Protein 5LW6 (pdb70)

Radius of gyration: 16.4 Å; Cα contacts (8 Å, |Δi|>4): 372; chains: 1; bounding box: 41×35×42 Å

Foldseek 3Di:
DDFDFAPFDEDQDDDLLLQLAEEEELPCPDQFPDDLVLSLLLVLLLVLVRCVVHPNRPSAAYEYAPVSDDPVSVVSSCVSNVVPDDPRYYYDYANALQGPVRQQPQGQEYEDEDAQLQADDPSCVNVCVLPRVLVSVQQCVVCVVGDDQLAKGKDFLPVRVSSCPPCSCPPRPYGIYMHQHAAGDPVDPPHDDDVPPCRSVSNSSSSSNVNNDSNDD

Secondary structure (P-SEA, 3-state):
ccccccbbbbbccccccccbbbbbcccccccccccaaaaaaaaaaaaaaaaaaaccccccccccccccccaaaaaaaaaaacccccccbbbbbbccccccccccccccbbbbbbcccccccccccccccccaaaaaaaaaaaccccccccbbbbbbcccccccccccccccccccbbbbbbccccccccccccccccaaaaaaaaaaaaaaaaaaac

Nearest PDB structures (foldseek):
  5lw6-assembly1_A  TM=1.005E+00  e=1.731E-43  Dictyostelium discoideum
  5lw0-assembly1_A  TM=8.003E-01  e=1.347E-11  Oryza sativa Japonica Group
  8iyi-assembly1_B  TM=4.447E-01  e=4.605E-01  Kluyveromyces lactis NRRL Y-1140
  3rw9-assembly1_A  TM=4.346E-01  e=7.479E-01  Homo sapiens
  3rw9-assembly1_B  TM=4.317E-01  e=7.479E-01  Homo sapiens

Organism: Dictyostelium discoideum (NCBI:txid44689)

B-factor: mean 19.79, std 9.67, range [8.16, 88.01]

Sequence (217 aa):
SKIIGPKYRKKRLTDALKERSLAFPFISTSTFGFNIDDATEISANAISSEYLHFHEKEDDIKLKVEKSIYSDNLIQSSFKKHFNDKWDKRFEIIKIENSNSLEQFNLGCKLFATESTWRLKKTPQNKQLYELDTGTFEKVTKNLYPNCGKIGKVYPISLQNNKQLVNSILHKEYGIDIVILVLGVNNPNKPDAFKENSELAKPLLLETYHSSLFNALDNF

Structure (mmCIF, N/CA/C/O backbone):
data_5LW6
#
_entry.id   5LW6
#
_cell.length_a   39.590
_cell.length_b   71.220
_cell.length_c   81.890
_cell.angle_alpha   90.00
_cell.angle_beta   90.00
_cell.angle_gamma   90.00
#
_symmetry.space_group_name_H-M   'P 21 21 21'
#
loop_
_entity.id
_entity.type
_entity.pdbx_description
1 polymer DDB_G0293866
2 water water
#
loop_
_atom_site.group_PDB
_atom_site.id
_atom_site.type_symbol
_atom_site.label_atom_id
_atom_site.label_alt_id
_atom_site.label_comp_id
_atom_site.label_asym_id
_atom_site.label_entity_id
_atom_site.label_seq_id
_atom_site.pdbx_PDB_ins_code
_atom_site.Cartn_x
_atom_site.Cartn_y
_atom_site.Cartn_z
_atom_site.occupancy
_atom_site.B_iso_or_equiv
_atom_site.auth_seq_id
_atom_site.auth_comp_id
_atom_site.auth_asym_id
_atom_site.auth_atom_id
_atom_site.pdbx_PDB_model_num
ATOM 1 N N . SER A 1 35 ? 37.565 -7.043 3.328 1.00 38.14 1 SER A N 1
ATOM 2 C CA . SER A 1 35 ? 36.492 -7.182 4.357 1.00 41.46 1 SER A CA 1
ATOM 3 C C . SER A 1 35 ? 36.613 -8.498 5.168 1.00 40.04 1 SER A C 1
ATOM 4 O O . SER A 1 35 ? 35.937 -8.665 6.193 1.00 37.93 1 SER A O 1
ATOM 7 N N . LYS A 1 36 ? 37.442 -9.417 4.667 1.00 39.18 2 LYS A N 1
ATOM 8 C CA . LYS A 1 36 ? 37.870 -10.634 5.358 1.00 38.63 2 LYS A CA 1
ATOM 9 C C . LYS A 1 36 ? 38.298 -10.395 6.794 1.00 34.40 2 LYS A C 1
ATOM 10 O O . LYS A 1 36 ? 39.175 -9.574 7.034 1.00 31.86 2 LYS A O 1
ATOM 16 N N . ILE A 1 37 ? 37.728 -11.178 7.721 1.00 28.27 3 ILE A N 1
ATOM 17 C CA . ILE A 1 37 ? 38.031 -11.073 9.192 1.00 25.82 3 ILE A CA 1
ATOM 18 C C . ILE A 1 37 ? 39.409 -11.587 9.541 1.00 26.32 3 ILE A C 1
ATOM 19 O O . ILE A 1 37 ? 39.737 -12.715 9.236 1.00 28.04 3 ILE A O 1
ATOM 24 N N . ILE A 1 38 ? 40.220 -10.755 10.206 1.00 21.85 4 ILE A N 1
ATOM 25 C CA . ILE A 1 38 ? 41.600 -11.058 10.480 1.00 22.87 4 ILE A CA 1
ATOM 26 C C . ILE A 1 38 ? 41.885 -11.210 11.977 1.00 20.87 4 ILE A C 1
ATOM 27 O O . ILE A 1 38 ? 42.805 -11.910 12.349 1.00 18.87 4 ILE A O 1
ATOM 32 N N . GLY A 1 39 ? 41.065 -10.571 12.811 1.00 18.81 5 GLY A N 1
ATOM 33 C CA . GLY A 1 39 ? 41.149 -10.722 14.269 1.00 18.09 5 GLY A CA 1
ATOM 34 C C . GLY A 1 39 ? 42.296 -9.919 14.822 1.00 15.82 5 GLY A C 1
ATOM 35 O O . GLY A 1 39 ? 42.898 -9.121 14.097 1.00 15.03 5 GLY A O 1
ATOM 36 N N . PRO A 1 40 ? 42.609 -10.137 16.106 1.00 14.82 6 PRO A N 1
ATOM 37 C CA . PRO A 1 40 ? 43.636 -9.355 16.818 1.00 14.89 6 PRO A CA 1
ATOM 38 C C . PRO A 1 40 ? 45.027 -9.766 16.467 1.00 15.33 6 PRO A C 1
ATOM 39 O O . PRO A 1 40 ? 45.301 -10.968 16.327 1.00 15.07 6 PRO A O 1
ATOM 43 N N . LYS A 1 41 ? 45.874 -8.772 16.288 1.00 14.67 7 LYS A N 1
ATOM 44 C CA . LYS A 1 41 ? 47.317 -8.942 15.997 1.00 17.60 7 LYS A CA 1
ATOM 45 C C . LYS A 1 41 ? 48.102 -8.057 16.978 1.00 16.40 7 LYS A C 1
ATOM 46 O O . LYS A 1 41 ? 48.832 -7.151 16.595 1.00 18.08 7 LYS A O 1
ATOM 52 N N . TYR A 1 42 ? 47.902 -8.339 18.227 1.00 14.38 8 TYR A N 1
ATOM 53 C CA . TYR A 1 42 ? 48.356 -7.472 19.266 1.00 12.93 8 TYR A CA 1
ATOM 54 C C . TYR A 1 42 ? 49.814 -7.724 19.570 1.00 15.19 8 TYR A C 1
ATOM 55 O O . TYR A 1 42 ? 50.306 -8.828 19.418 1.00 13.69 8 TYR A O 1
ATOM 64 N N . ARG A 1 43 ? 50.531 -6.708 20.039 1.00 16.00 9 ARG A N 1
ATOM 65 C CA . ARG A 1 43 ? 52.002 -6.789 20.276 1.00 18.93 9 ARG A CA 1
ATOM 66 C C . ARG A 1 43 ? 52.354 -6.113 21.598 1.00 16.70 9 ARG A C 1
ATOM 67 O O . ARG A 1 43 ? 52.094 -4.949 21.728 1.00 17.35 9 ARG A O 1
ATOM 75 N N . LYS A 1 44 ? 52.896 -6.884 22.517 1.00 18.85 10 LYS A N 1
ATOM 76 C CA . LYS A 1 44 ? 53.312 -6.385 23.848 1.00 21.33 10 LYS A CA 1
ATOM 77 C C . LYS A 1 44 ? 54.585 -5.576 23.668 1.00 21.96 10 LYS A C 1
ATOM 78 O O . LYS A 1 44 ? 55.527 -5.970 22.900 1.00 19.27 10 LYS A O 1
ATOM 84 N N . LYS A 1 45 ? 54.595 -4.449 24.345 1.00 20.03 11 LYS A N 1
ATOM 85 C CA . LYS A 1 45 ? 55.755 -3.534 24.404 1.00 19.60 11 LYS A CA 1
ATOM 86 C C . LYS A 1 45 ? 55.927 -3.030 25.802 1.00 20.79 11 LYS A C 1
ATOM 87 O O . LYS A 1 45 ? 55.137 -2.181 26.267 1.00 22.38 11 LYS A O 1
ATOM 93 N N . ARG A 1 46 ? 56.996 -3.431 26.471 1.00 17.88 12 ARG A N 1
ATOM 94 C CA . ARG A 1 46 ? 57.132 -3.009 27.869 1.00 18.51 12 ARG A CA 1
ATOM 95 C C . ARG A 1 46 ? 57.836 -1.682 27.961 1.00 18.07 12 ARG A C 1
ATOM 96 O O . ARG A 1 46 ? 57.448 -0.811 28.726 1.00 18.70 12 ARG A O 1
ATOM 104 N N . LEU A 1 47 ? 58.876 -1.510 27.160 1.00 14.59 13 LEU A N 1
ATOM 105 C CA . LEU A 1 47 ? 59.601 -0.240 27.076 1.00 14.28 13 LEU A CA 1
ATOM 106 C C . LEU A 1 47 ? 59.063 0.421 25.796 1.00 15.21 13 LEU A C 1
ATOM 107 O O . LEU A 1 47 ? 58.939 -0.209 24.773 1.00 15.02 13 LEU A O 1
ATOM 112 N N . THR A 1 48 ? 58.718 1.680 25.878 1.00 16.18 14 THR A N 1
ATOM 113 C CA . THR A 1 48 ? 58.128 2.428 24.764 1.00 18.80 14 THR A CA 1
ATOM 114 C C . THR A 1 48 ? 58.733 3.839 24.675 1.00 17.70 14 THR A C 1
ATOM 115 O O . THR A 1 48 ? 59.406 4.322 25.561 1.00 18.94 14 THR A O 1
ATOM 119 N N . ASP A 1 49 ? 58.579 4.410 23.515 1.00 17.27 15 ASP A N 1
ATOM 120 C CA . ASP A 1 49 ? 58.931 5.803 23.251 1.00 16.75 15 ASP A CA 1
ATOM 121 C C . ASP A 1 49 ? 57.752 6.658 23.691 1.00 15.62 15 ASP A C 1
ATOM 122 O O . ASP A 1 49 ? 56.610 6.405 23.274 1.00 15.66 15 ASP A O 1
ATOM 127 N N . ALA A 1 50 ? 58.005 7.624 24.538 1.00 16.11 16 ALA A N 1
ATOM 128 C CA . ALA A 1 50 ? 56.913 8.497 25.012 1.00 17.38 16 ALA A CA 1
ATOM 129 C C . ALA A 1 50 ? 56.194 9.222 23.894 1.00 17.76 16 ALA A C 1
ATOM 130 O O . ALA A 1 50 ? 55.037 9.599 24.014 1.00 18.12 16 ALA A O 1
ATOM 132 N N . LEU A 1 51 ? 56.877 9.495 22.814 1.00 18.15 17 LEU A N 1
ATOM 133 C CA . LEU A 1 51 ? 56.252 10.076 21.662 1.00 19.58 17 LEU A CA 1
ATOM 134 C C . LEU A 1 51 ? 55.328 9.149 20.873 1.00 19.00 17 LEU A C 1
ATOM 135 O O . LEU A 1 51 ? 54.615 9.611 19.968 1.00 20.51 17 LEU A O 1
ATOM 140 N N . LYS A 1 52 ? 55.375 7.847 21.164 1.00 15.04 18 LYS A N 1
ATOM 141 C CA . LYS A 1 52 ? 54.597 6.849 20.511 1.00 17.84 18 LYS A CA 1
ATOM 142 C C . LYS A 1 52 ? 53.585 6.235 21.492 1.00 15.52 18 LYS A C 1
ATOM 143 O O . LYS A 1 52 ? 53.133 5.110 21.324 1.00 15.93 18 LYS A O 1
ATOM 149 N N . GLU A 1 53 ? 53.261 6.962 22.549 1.00 15.69 19 GLU A N 1
ATOM 150 C CA . GLU A 1 53 ? 52.346 6.451 23.591 1.00 15.44 19 GLU A CA 1
ATOM 151 C C . GLU A 1 53 ? 50.986 6.008 22.960 1.00 13.40 19 GLU A C 1
ATOM 152 O O . GLU A 1 53 ? 50.465 6.697 22.062 1.00 12.91 19 GLU A O 1
ATOM 158 N N . ARG A 1 54 ? 50.489 4.853 23.412 1.00 12.00 20 ARG A N 1
ATOM 159 C CA . ARG A 1 54 ? 49.254 4.266 22.873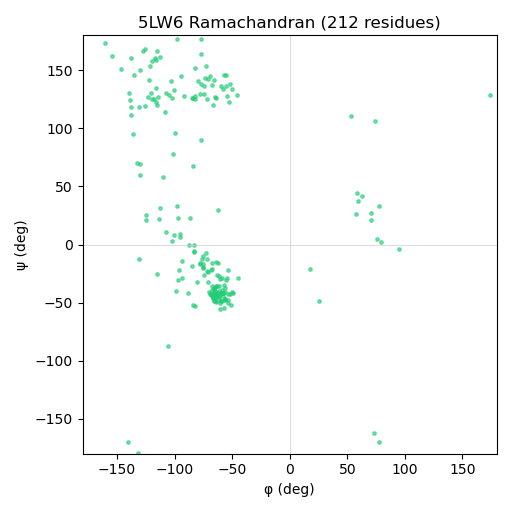 1.00 11.23 20 ARG A CA 1
ATOM 160 C C . ARG A 1 54 ? 48.045 4.888 23.570 1.00 10.57 20 ARG A C 1
ATOM 161 O O . ARG A 1 54 ? 47.289 4.207 24.292 1.00 10.56 20 ARG A O 1
ATOM 169 N N . SER A 1 55 ? 47.799 6.190 23.331 1.00 9.99 21 SER A N 1
ATOM 170 C CA . SER A 1 55 ? 46.690 6.890 23.993 1.00 9.84 21 SER A CA 1
ATOM 171 C C . SER A 1 55 ? 45.657 7.102 22.857 1.00 10.14 21 SER A C 1
ATOM 172 O O . SER A 1 55 ? 45.958 7.810 21.908 1.00 10.57 21 SER A O 1
ATOM 175 N N . LEU A 1 56 ? 44.510 6.475 22.956 1.00 9.80 22 LEU A N 1
ATOM 176 C CA . LEU A 1 56 ? 43.470 6.460 21.908 1.00 9.95 22 LEU A CA 1
ATOM 177 C C . LEU A 1 56 ? 42.157 6.965 22.424 1.00 10.28 22 LEU A C 1
ATOM 178 O O . LEU A 1 56 ? 41.642 6.418 23.375 1.00 10.70 22 LEU A O 1
ATOM 183 N N . ALA A 1 57 ? 41.592 7.963 21.719 1.00 10.02 23 ALA A N 1
ATOM 184 C CA . ALA A 1 57 ? 40.258 8.435 21.924 1.00 10.19 23 ALA A CA 1
ATOM 185 C C . ALA A 1 57 ? 39.406 7.866 20.832 1.00 9.97 23 ALA A C 1
ATOM 186 O O . ALA A 1 57 ? 39.766 7.965 19.658 1.00 9.05 23 ALA A O 1
ATOM 188 N N . PHE A 1 58 ? 38.310 7.192 21.199 1.00 8.94 24 PHE A N 1
ATOM 189 C CA . PHE A 1 58 ? 37.551 6.475 20.163 1.00 9.11 24 PHE A CA 1
ATOM 190 C C . PHE A 1 58 ? 36.095 6.504 20.497 1.00 10.01 24 PHE A C 1
ATOM 191 O O . PHE A 1 58 ? 35.764 6.649 21.636 1.00 9.10 24 PHE A O 1
ATOM 199 N N . PRO A 1 59 ? 35.230 6.460 19.469 1.00 9.84 25 PRO A N 1
ATOM 200 C CA . PRO A 1 59 ? 33.823 6.423 19.727 1.00 10.85 25 PRO A CA 1
ATOM 201 C C . PRO A 1 59 ? 33.313 5.030 20.172 1.00 10.32 25 PRO A C 1
ATOM 202 O O . PRO A 1 59 ? 34.025 4.039 20.063 1.00 10.09 25 PRO A O 1
ATOM 206 N N . PHE A 1 60 ? 32.101 5.018 20.746 1.00 11.62 26 PHE A N 1
ATOM 207 C CA . PHE A 1 60 ? 31.356 3.799 21.063 1.00 11.47 26 PHE A CA 1
ATOM 208 C C . PHE A 1 60 ? 30.783 3.313 19.735 1.00 12.51 26 PHE A C 1
ATOM 209 O O . PHE A 1 60 ? 29.706 3.738 19.276 1.00 11.41 26 PHE A O 1
ATOM 217 N N . ILE A 1 61 ? 31.584 2.485 19.074 1.00 11.83 27 ILE A N 1
ATOM 218 C CA . ILE A 1 61 ? 31.438 2.272 17.634 1.00 12.23 27 ILE A CA 1
ATOM 219 C C . ILE A 1 61 ? 30.025 1.846 17.269 1.00 13.36 27 ILE A C 1
ATOM 220 O O . ILE A 1 61 ? 29.483 0.930 17.893 1.00 12.19 27 ILE A O 1
ATOM 225 N N . SER A 1 62 ? 29.460 2.581 16.308 1.00 13.43 28 SER A N 1
ATOM 226 C CA . SER A 1 62 ? 28.161 2.295 15.616 1.00 13.42 28 SER A CA 1
ATOM 227 C C . SER A 1 62 ? 26.925 2.598 16.442 1.00 14.70 28 SER A C 1
ATOM 228 O O . SER A 1 62 ? 25.824 2.332 15.986 1.00 17.29 28 SER A O 1
ATOM 231 N N . THR A 1 63 ? 27.067 3.155 17.629 1.00 13.57 29 THR A N 1
ATOM 232 C CA . THR A 1 63 ? 25.938 3.293 18.523 1.00 15.21 29 THR A CA 1
ATOM 233 C C . THR A 1 63 ? 25.103 4.502 18.313 1.00 22.84 29 THR A C 1
ATOM 234 O O . THR A 1 63 ? 23.980 4.588 18.825 1.00 26.89 29 THR A O 1
ATOM 238 N N . SER A 1 64 ? 25.558 5.498 17.667 1.00 22.23 30 SER A N 1
ATOM 239 C CA . SER A 1 64 ? 24.491 6.567 17.708 1.00 25.51 30 SER A CA 1
ATOM 240 C C . SER A 1 64 ? 23.814 6.655 16.365 1.00 20.83 30 SER A C 1
ATOM 241 O O . SER A 1 64 ? 22.848 5.885 16.081 1.00 22.32 30 SER A O 1
ATOM 244 N N . THR A 1 65 ? 24.376 7.459 15.475 1.00 19.75 31 THR A N 1
ATOM 245 C CA . THR A 1 65 ? 23.807 7.571 14.142 1.00 20.81 31 THR A CA 1
ATOM 246 C C . THR A 1 65 ? 23.621 6.250 13.403 1.00 20.00 31 THR A C 1
ATOM 247 O O . THR A 1 65 ? 22.609 6.066 12.729 1.00 18.86 31 THR A O 1
ATOM 251 N N . PHE A 1 66 ? 24.627 5.338 13.483 1.00 17.21 32 PHE A N 1
ATOM 252 C CA . PHE A 1 66 ? 24.531 4.003 12.828 1.00 17.10 32 PHE A CA 1
ATOM 253 C C . PHE A 1 66 ? 23.511 3.045 13.398 1.00 16.34 32 PHE A C 1
ATOM 254 O O . PHE A 1 66 ? 23.182 1.979 12.804 1.00 17.09 32 PHE A O 1
ATOM 262 N N . GLY A 1 67 ? 23.044 3.345 14.584 1.00 15.94 33 GLY A N 1
ATOM 263 C CA . GLY A 1 67 ? 21.945 2.612 15.099 1.00 16.30 33 GLY A CA 1
ATOM 264 C C . GLY A 1 67 ? 22.181 1.182 15.498 1.00 17.51 33 GLY A C 1
ATOM 265 O O . GLY A 1 67 ? 21.234 0.404 15.580 1.00 16.29 33 GLY A O 1
ATOM 266 N N . PHE A 1 68 ? 23.402 0.821 15.884 1.00 16.74 34 PHE A N 1
ATOM 267 C CA . PHE A 1 68 ? 23.659 -0.549 16.239 1.00 15.61 34 PHE A CA 1
ATOM 268 C C . PHE A 1 68 ? 22.965 -0.808 17.559 1.00 15.93 34 PHE A C 1
ATOM 269 O O . PHE A 1 68 ? 22.912 0.063 18.410 1.00 16.38 34 PHE A O 1
ATOM 277 N N . ASN A 1 69 ? 22.403 -1.996 17.709 1.00 15.78 35 ASN A N 1
ATOM 278 C CA . ASN A 1 69 ? 21.746 -2.389 18.951 1.00 15.79 35 ASN A CA 1
ATOM 279 C C . ASN A 1 69 ? 22.669 -2.175 20.147 1.00 14.22 35 ASN A C 1
ATOM 280 O O . ASN A 1 69 ? 23.796 -2.656 20.173 1.00 14.74 35 ASN A O 1
ATOM 285 N N . ILE A 1 70 ? 22.237 -1.385 21.107 1.00 14.79 36 ILE A N 1
ATOM 286 C CA . ILE A 1 70 ? 23.144 -0.945 22.161 1.00 13.79 36 ILE A CA 1
ATOM 287 C C . ILE A 1 70 ? 23.527 -2.099 23.101 1.00 14.38 36 ILE A C 1
ATOM 288 O O . ILE A 1 70 ? 24.675 -2.155 23.543 1.00 14.61 36 ILE A O 1
ATOM 293 N N . ASP A 1 71 ? 22.569 -2.965 23.461 1.00 14.17 37 ASP A N 1
ATOM 294 C CA . ASP A 1 71 ? 22.917 -4.138 24.282 1.00 14.37 37 ASP A CA 1
ATOM 295 C C . ASP A 1 71 ? 24.060 -4.919 23.619 1.00 14.63 37 ASP A C 1
ATOM 296 O O . ASP A 1 71 ? 25.024 -5.315 24.305 1.00 14.25 37 ASP A O 1
ATOM 301 N N . ASP A 1 72 ? 23.924 -5.176 22.313 1.00 15.18 38 ASP A N 1
ATOM 302 C CA . ASP A 1 72 ? 24.923 -5.963 21.564 1.00 14.72 38 ASP A CA 1
ATOM 303 C C . ASP A 1 72 ? 26.263 -5.205 21.453 1.00 14.20 38 ASP A C 1
ATOM 304 O O . ASP A 1 72 ? 27.348 -5.777 21.702 1.00 12.44 38 ASP A O 1
ATOM 309 N N . ALA A 1 73 ? 26.186 -3.914 21.159 1.00 12.89 39 ALA A N 1
ATOM 310 C CA . ALA A 1 73 ? 27.391 -3.051 21.064 1.00 12.32 39 ALA A CA 1
ATOM 311 C C . ALA A 1 73 ? 28.110 -2.939 22.385 1.00 11.54 39 ALA A C 1
ATOM 312 O O . ALA A 1 73 ? 29.312 -2.821 22.449 1.00 11.64 39 ALA A O 1
ATOM 314 N N . THR A 1 74 ? 27.381 -2.911 23.460 1.00 12.18 40 THR A N 1
ATOM 315 C CA . THR A 1 74 ? 28.012 -2.817 24.778 1.00 12.76 40 THR A CA 1
ATOM 316 C C . THR A 1 74 ? 28.790 -4.058 25.089 1.00 13.94 40 THR A C 1
ATOM 317 O O . THR A 1 74 ? 29.921 -3.992 25.545 1.00 13.81 40 THR A O 1
ATOM 321 N N . GLU A 1 75 ? 28.196 -5.227 24.841 1.00 12.85 41 GLU A N 1
ATOM 322 C CA . GLU A 1 75 ? 28.874 -6.482 25.158 1.00 13.70 41 GLU A CA 1
ATOM 323 C C . GLU A 1 75 ? 30.141 -6.626 24.292 1.00 13.08 41 GLU A C 1
ATOM 324 O O . GLU A 1 75 ? 31.225 -7.041 24.771 1.00 12.71 41 GLU A O 1
ATOM 330 N N . ILE A 1 76 ? 30.018 -6.312 23.012 1.00 10.71 42 ILE A N 1
ATOM 331 C CA . ILE A 1 76 ? 31.144 -6.463 22.091 1.00 11.02 42 ILE A CA 1
ATOM 332 C C . ILE A 1 76 ? 32.261 -5.483 22.466 1.00 10.46 42 ILE A C 1
ATOM 333 O O . ILE A 1 76 ? 33.391 -5.892 22.597 1.00 10.78 42 ILE A O 1
ATOM 338 N N . SER A 1 77 ? 31.922 -4.215 22.674 1.00 10.92 43 SER A N 1
ATOM 339 C CA . SER A 1 77 ? 32.839 -3.190 23.027 1.00 11.95 43 SER A CA 1
ATOM 340 C C . SER A 1 77 ? 33.575 -3.591 24.320 1.00 10.94 43 SER A C 1
ATOM 341 O O . SER A 1 77 ? 34.810 -3.557 24.416 1.00 9.07 43 SER A O 1
ATOM 344 N N . ALA A 1 78 ? 32.807 -3.902 25.358 1.00 10.31 44 ALA A N 1
ATOM 345 C CA . ALA A 1 78 ? 33.405 -4.184 26.685 1.00 9.82 44 ALA A CA 1
ATOM 346 C C . ALA A 1 78 ? 34.326 -5.387 26.604 1.00 10.09 44 ALA A C 1
ATOM 347 O O . ALA A 1 78 ? 35.418 -5.404 27.170 1.00 8.97 44 ALA A O 1
ATOM 349 N N . ASN A 1 79 ? 33.850 -6.430 25.927 1.00 9.59 45 ASN A N 1
ATOM 350 C CA . ASN A 1 79 ? 34.634 -7.612 25.811 1.00 9.89 45 ASN A CA 1
ATOM 351 C C . ASN A 1 79 ? 35.941 -7.368 25.000 1.00 8.61 45 ASN A C 1
ATOM 352 O O . ASN A 1 79 ? 37.004 -7.879 25.359 1.00 8.39 45 ASN A O 1
ATOM 357 N N . ALA A 1 80 ? 35.880 -6.619 23.896 1.00 8.97 46 ALA A N 1
ATOM 358 C CA . ALA A 1 80 ? 37.016 -6.372 23.066 1.00 9.25 46 ALA A CA 1
ATOM 359 C C . ALA A 1 80 ? 38.044 -5.530 23.858 1.00 8.96 46 ALA A C 1
ATOM 360 O O . ALA A 1 80 ? 39.259 -5.750 23.783 1.00 8.69 46 ALA A O 1
ATOM 362 N N . ILE A 1 81 ? 37.532 -4.570 24.628 1.00 8.93 47 ILE A N 1
ATOM 363 C CA . ILE A 1 81 ? 38.372 -3.670 25.374 1.00 8.72 47 ILE A CA 1
ATOM 364 C C . ILE A 1 81 ? 39.124 -4.470 26.438 1.00 10.61 47 ILE A C 1
ATOM 365 O O . ILE A 1 81 ? 40.336 -4.294 26.658 1.00 9.53 47 ILE A O 1
ATOM 370 N N . SER A 1 82 ? 38.379 -5.314 27.122 1.00 10.78 48 SER A N 1
ATOM 371 C CA A SER A 1 82 ? 38.961 -6.128 28.168 0.50 11.04 48 SER A CA 1
ATOM 372 C CA B SER A 1 82 ? 38.975 -6.105 28.177 0.50 11.81 48 SER A CA 1
ATOM 373 C C . SER A 1 82 ? 39.969 -7.123 27.600 1.00 11.49 48 SER A C 1
ATOM 374 O O . SER A 1 82 ? 41.026 -7.345 28.191 1.00 11.38 48 SER A O 1
ATOM 379 N N . GLU A 1 83 ? 39.698 -7.688 26.417 1.00 10.55 49 GLU A N 1
ATOM 380 C CA . GLU A 1 83 ? 40.595 -8.573 25.763 1.00 10.77 49 GLU A CA 1
ATOM 381 C C . GLU A 1 83 ? 41.946 -7.888 25.479 1.00 10.88 49 GLU A C 1
ATOM 382 O O . GLU A 1 83 ? 43.025 -8.441 25.790 1.00 10.89 49 GLU A O 1
ATOM 388 N N . TYR A 1 84 ? 41.868 -6.703 24.916 1.00 10.25 50 TYR A N 1
ATOM 389 C CA . TYR A 1 84 ? 43.065 -5.925 24.600 1.00 9.46 50 TYR A CA 1
ATOM 390 C C . TYR A 1 84 ? 43.804 -5.551 25.885 1.00 9.45 50 TYR A C 1
ATOM 391 O O . TYR A 1 84 ? 45.037 -5.785 26.005 1.00 11.13 50 TYR A O 1
ATOM 400 N N . LEU A 1 85 ? 43.100 -5.007 26.882 1.00 10.80 51 LEU A N 1
ATOM 401 C CA . LEU A 1 85 ? 43.794 -4.538 28.125 1.00 10.60 51 LEU A CA 1
ATOM 402 C C . LEU A 1 85 ? 44.428 -5.697 28.922 1.00 11.29 51 LEU A C 1
ATOM 403 O O . LEU A 1 85 ? 45.492 -5.557 29.502 1.00 12.35 51 LEU A O 1
ATOM 408 N N . HIS A 1 86 ? 43.759 -6.828 28.982 1.00 12.54 52 HIS A N 1
ATOM 409 C CA . HIS A 1 86 ? 44.302 -8.005 29.686 1.00 15.64 52 HIS A CA 1
ATOM 410 C C . HIS A 1 86 ? 45.496 -8.519 28.989 1.00 14.82 52 HIS A C 1
ATOM 411 O O . HIS A 1 86 ? 46.472 -8.877 29.640 1.00 15.18 52 HIS A O 1
ATOM 418 N N . PHE A 1 87 ? 45.455 -8.597 27.675 1.00 12.62 53 PHE A N 1
ATOM 419 C CA . PHE A 1 87 ? 46.589 -9.025 26.908 1.00 13.92 53 PHE A CA 1
ATOM 420 C C . PHE A 1 87 ? 47.796 -8.128 27.226 1.00 15.78 53 PHE A C 1
ATOM 421 O O . PHE A 1 87 ? 48.966 -8.617 27.273 1.00 15.18 53 PHE A O 1
ATOM 429 N N . HIS A 1 88 ? 47.536 -6.829 27.356 1.00 14.27 54 HIS A N 1
ATOM 430 C CA . HIS A 1 88 ? 48.532 -5.831 27.624 1.00 14.70 54 HIS A CA 1
ATOM 431 C C . HIS A 1 88 ? 48.628 -5.445 29.075 1.00 14.76 54 HIS A C 1
ATOM 432 O O . HIS A 1 88 ? 48.902 -4.278 29.393 1.00 14.78 54 HIS A O 1
ATOM 439 N N . GLU A 1 89 ? 48.388 -6.395 29.989 1.00 17.59 55 GLU A N 1
ATOM 440 C CA . GLU A 1 89 ? 48.567 -6.153 31.406 1.00 20.97 55 GLU A CA 1
ATOM 441 C C . GLU A 1 89 ? 50.013 -5.557 31.644 1.00 23.26 55 GLU A C 1
ATOM 442 O O . GLU A 1 89 ? 50.986 -5.985 31.057 1.00 23.86 55 GLU A O 1
ATOM 448 N N . LYS A 1 90 ? 50.130 -4.581 32.495 1.00 26.79 56 LYS A N 1
ATOM 449 C CA . LYS A 1 90 ? 51.473 -4.055 32.814 1.00 24.66 56 LYS A CA 1
ATOM 450 C C . LYS A 1 90 ? 52.048 -3.106 31.779 1.00 24.88 56 LYS A C 1
ATOM 451 O O . LYS A 1 90 ? 53.180 -2.727 31.929 1.00 25.41 56 LYS A O 1
ATOM 457 N N . GLU A 1 91 ? 51.327 -2.771 30.713 1.00 19.54 57 GLU A N 1
ATOM 458 C CA . GLU A 1 91 ? 51.816 -1.792 29.744 1.00 18.70 57 GLU A CA 1
ATOM 459 C C . GLU A 1 91 ? 51.158 -0.478 30.064 1.00 21.12 57 GLU A C 1
ATOM 460 O O . GLU A 1 91 ? 50.041 -0.205 29.639 1.00 19.59 57 GLU A O 1
ATOM 466 N N . ASP A 1 92 ? 51.843 0.369 30.811 1.00 19.99 58 ASP A N 1
ATOM 467 C CA . ASP A 1 92 ? 51.209 1.568 31.334 1.00 21.63 58 ASP A CA 1
ATOM 468 C C . ASP A 1 92 ? 51.175 2.723 30.354 1.00 20.50 58 ASP A C 1
ATOM 469 O O . ASP A 1 92 ? 50.658 3.727 30.682 1.00 19.37 58 ASP A O 1
ATOM 474 N N . ASP A 1 93 ? 51.705 2.591 29.120 1.00 17.60 59 ASP A N 1
ATOM 475 C CA . ASP A 1 93 ? 51.569 3.662 28.146 1.00 16.86 59 ASP A CA 1
ATOM 476 C C . ASP A 1 93 ? 50.155 3.772 27.523 1.00 16.38 59 ASP A C 1
ATOM 477 O O . ASP A 1 93 ? 49.820 4.778 26.898 1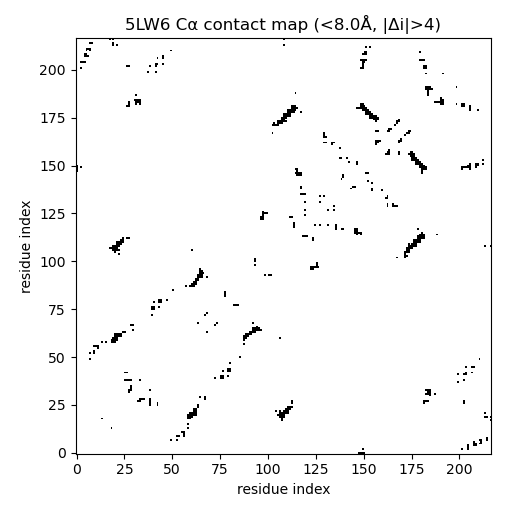.00 18.39 59 ASP A O 1
ATOM 482 N N . ILE A 1 94 ? 49.390 2.695 27.634 1.00 14.27 60 ILE A N 1
ATOM 483 C CA . ILE A 1 94 ? 48.114 2.566 27.015 1.00 12.11 60 ILE A CA 1
ATOM 484 C C . ILE A 1 94 ? 47.103 3.344 27.807 1.00 12.51 60 ILE A C 1
ATOM 485 O O . ILE A 1 94 ? 46.999 3.279 29.042 1.00 11.54 60 ILE A O 1
ATOM 490 N N . LYS A 1 95 ? 46.348 4.172 27.103 1.00 12.55 61 LYS A N 1
ATOM 491 C CA . LYS A 1 95 ? 45.254 4.920 27.667 1.00 14.71 61 LYS A CA 1
ATOM 492 C C . LYS A 1 95 ? 44.130 4.873 26.653 1.00 14.40 61 LYS A C 1
ATOM 493 O O . LYS A 1 95 ? 44.326 5.265 25.483 1.00 15.60 61 LYS A O 1
ATOM 499 N N . LEU A 1 96 ? 42.974 4.400 27.095 1.00 11.94 62 LEU A N 1
ATOM 500 C CA . LEU A 1 96 ? 41.800 4.261 26.205 1.00 11.16 62 LEU A CA 1
ATOM 501 C C . LEU A 1 96 ? 40.700 5.158 26.726 1.00 11.69 62 LEU A C 1
ATOM 502 O O . LEU A 1 96 ? 40.364 5.110 27.952 1.00 12.53 62 LEU A O 1
ATOM 507 N N . LYS A 1 97 ? 40.192 6.036 25.880 1.00 10.42 63 LYS A N 1
ATOM 508 C CA . LYS A 1 97 ? 39.113 6.933 26.236 1.00 11.22 63 LYS A CA 1
ATOM 509 C C . LYS A 1 97 ? 38.030 6.762 25.258 1.00 12.34 63 LYS A C 1
ATOM 510 O O . LYS A 1 97 ? 38.167 7.131 24.083 1.00 12.13 63 LYS A O 1
ATOM 532 N N . VAL A 1 100 ? 31.270 8.656 24.507 1.00 12.07 66 VAL A N 1
ATOM 533 C CA . VAL A 1 100 ? 29.888 8.232 24.434 1.00 11.62 66 VAL A CA 1
ATOM 534 C C . VAL A 1 100 ? 28.950 9.458 24.384 1.00 11.80 66 VAL A C 1
ATOM 535 O O . VAL A 1 100 ? 29.040 10.368 25.222 1.00 13.73 66 VAL A O 1
ATOM 539 N N . GLU A 1 101 ? 28.039 9.493 23.412 1.00 12.42 67 GLU A N 1
ATOM 540 C CA . GLU A 1 101 ? 27.142 10.629 23.314 1.00 15.03 67 GLU A CA 1
ATOM 541 C C . GLU A 1 101 ? 26.164 10.624 24.495 1.00 14.39 67 GLU A C 1
ATOM 542 O O . GLU A 1 101 ? 25.793 9.570 25.045 1.00 13.75 67 GLU A O 1
ATOM 548 N N . LYS A 1 102 ? 25.833 11.820 24.949 1.00 14.92 68 LYS A N 1
ATOM 549 C CA . LYS A 1 102 ? 24.993 11.994 26.174 1.00 16.66 68 LYS A CA 1
ATOM 550 C C . LYS A 1 102 ? 23.754 11.150 26.108 1.00 15.36 68 LYS A C 1
ATOM 551 O O . LYS A 1 102 ? 23.264 10.626 27.130 1.00 15.86 68 LYS A O 1
ATOM 557 N N . SER A 1 103 ? 23.168 11.115 24.950 1.00 15.74 69 SER A N 1
ATOM 558 C CA . SER A 1 103 ? 21.909 10.377 24.806 1.00 16.45 69 SER A CA 1
ATOM 559 C C . SER A 1 103 ? 22.033 8.901 25.119 1.00 16.42 69 SER A C 1
ATOM 560 O O . SER A 1 103 ? 21.070 8.260 25.526 1.00 14.34 69 SER A O 1
ATOM 563 N N . ILE A 1 104 ? 23.215 8.325 24.885 1.00 14.43 70 ILE A N 1
ATOM 564 C CA . ILE A 1 104 ? 23.459 6.887 25.073 1.00 14.83 70 ILE A CA 1
ATOM 565 C C . ILE A 1 104 ? 24.034 6.617 26.481 1.00 15.46 70 ILE A C 1
ATOM 566 O O . ILE A 1 104 ? 23.856 5.532 27.010 1.00 16.49 70 ILE A O 1
ATOM 571 N N . TYR A 1 105 ? 24.747 7.600 27.045 1.00 14.59 71 TYR A N 1
ATOM 572 C CA . TYR A 1 105 ? 25.372 7.505 28.365 1.00 15.80 71 TYR A CA 1
ATOM 573 C C . TYR A 1 105 ? 24.333 7.378 29.453 1.00 17.42 71 TYR A C 1
ATOM 574 O O . TYR A 1 105 ? 23.364 8.115 29.441 1.00 19.29 71 TYR A O 1
ATOM 583 N N . SER A 1 106 ? 24.453 6.382 30.288 1.00 16.53 72 SER A N 1
ATOM 584 C CA . SER A 1 106 ? 23.499 6.168 31.411 1.00 18.12 72 SER A CA 1
ATOM 585 C C . SER A 1 106 ? 24.181 5.412 32.507 1.00 20.64 72 SER A C 1
ATOM 586 O O . SER A 1 106 ? 25.190 4.762 32.282 1.00 18.09 72 SER A O 1
ATOM 589 N N . ASP A 1 107 ? 23.633 5.436 33.712 1.00 21.74 73 ASP A N 1
ATOM 590 C CA . ASP A 1 107 ? 24.143 4.578 34.759 1.00 23.17 73 ASP A CA 1
ATOM 591 C C . ASP A 1 107 ? 24.099 3.085 34.380 1.00 18.52 73 ASP A C 1
ATOM 592 O O . ASP A 1 107 ? 25.032 2.329 34.743 1.00 17.63 73 ASP A O 1
ATOM 597 N N . ASN A 1 108 ? 23.008 2.629 33.754 1.00 18.73 74 ASN A N 1
ATOM 598 C CA . ASN A 1 108 ? 22.874 1.259 33.311 1.00 18.29 74 ASN A CA 1
ATOM 599 C C . ASN A 1 108 ? 23.979 0.854 32.332 1.00 15.13 74 ASN A C 1
ATOM 600 O O . ASN A 1 108 ? 24.464 -0.279 32.358 1.00 14.49 74 ASN A O 1
ATOM 605 N N . LEU A 1 109 ? 24.345 1.784 31.442 1.00 14.71 75 LEU A N 1
ATOM 606 C CA . LEU A 1 109 ? 25.435 1.530 30.507 1.00 14.73 75 LEU A CA 1
ATOM 607 C C . LEU A 1 109 ? 26.707 1.276 31.267 1.00 14.01 75 LEU A C 1
ATOM 608 O O . LEU A 1 109 ? 27.395 0.302 31.050 1.00 13.13 75 LEU A O 1
ATOM 613 N N . ILE A 1 110 ? 27.019 2.157 32.183 1.00 13.77 76 ILE A N 1
ATOM 614 C CA . ILE A 1 110 ? 28.254 2.030 32.944 1.00 16.21 76 ILE A CA 1
ATOM 615 C C . ILE A 1 110 ? 28.236 0.731 33.743 1.00 15.12 76 ILE A C 1
ATOM 616 O O . ILE A 1 110 ? 29.230 0.018 33.815 1.00 14.39 76 ILE A O 1
ATOM 621 N N . GLN A 1 111 ? 27.125 0.416 34.380 1.00 17.45 77 GLN A N 1
ATOM 622 C CA . GLN A 1 111 ? 26.996 -0.880 35.112 1.00 19.35 77 GLN A CA 1
ATOM 623 C C . GLN A 1 111 ? 27.235 -2.099 34.212 1.00 16.80 77 GLN A C 1
ATOM 624 O O . GLN A 1 111 ? 27.798 -3.073 34.631 1.00 17.13 77 GLN A O 1
ATOM 630 N N . SER A 1 112 ? 26.820 -2.019 32.947 1.00 15.81 78 SER A N 1
ATOM 631 C CA A SER A 1 112 ? 26.968 -3.110 32.016 0.50 16.65 78 SER A CA 1
ATOM 632 C CA B SER A 1 112 ? 26.973 -3.118 32.036 0.50 16.81 78 SER A CA 1
ATOM 633 C C . SER A 1 112 ? 28.433 -3.305 31.728 1.00 15.20 78 SER A C 1
ATOM 634 O O . SER A 1 112 ? 28.915 -4.449 31.693 1.00 16.89 78 SER A O 1
ATOM 639 N N . PHE A 1 113 ? 29.158 -2.200 31.487 1.00 15.45 79 PHE A N 1
ATOM 640 C CA . PHE A 1 113 ? 30.574 -2.302 31.372 1.00 14.25 79 PHE A CA 1
ATOM 641 C C . PHE A 1 113 ? 31.195 -2.925 32.604 1.00 15.56 79 PHE A C 1
ATOM 642 O O . PHE A 1 113 ? 32.052 -3.829 32.479 1.00 16.53 79 PHE A O 1
ATOM 650 N N . LYS A 1 114 ? 30.801 -2.455 33.782 1.00 15.43 80 LYS A N 1
ATOM 651 C CA . LYS A 1 114 ? 31.348 -2.997 35.014 1.00 18.74 80 LYS A CA 1
ATOM 652 C C . LYS A 1 114 ? 31.154 -4.492 35.128 1.00 15.46 80 LYS A C 1
ATOM 653 O O . LYS A 1 114 ? 32.074 -5.213 35.537 1.00 16.86 80 LYS A O 1
ATOM 659 N N . LYS A 1 115 ? 30.020 -4.970 34.663 1.00 16.27 81 LYS A N 1
ATOM 660 C CA . LYS A 1 115 ? 29.691 -6.369 34.724 1.00 16.98 81 LYS A CA 1
ATOM 661 C C . LYS A 1 115 ? 30.612 -7.178 33.812 1.00 17.88 81 LYS A C 1
ATOM 662 O O . LYS A 1 115 ? 31.159 -8.198 34.227 1.00 17.41 81 LYS A O 1
ATOM 668 N N . HIS A 1 116 ? 30.860 -6.682 32.607 1.00 14.93 82 HIS A N 1
ATOM 669 C CA . HIS A 1 116 ? 31.799 -7.345 31.698 1.00 18.10 82 HIS A CA 1
ATOM 670 C C . HIS A 1 116 ? 33.231 -7.318 32.136 1.00 17.71 82 HIS A C 1
ATOM 671 O O . HIS A 1 116 ? 34.006 -8.106 31.695 1.00 18.06 82 HIS A O 1
ATOM 678 N N . PHE A 1 117 ? 33.615 -6.387 33.027 1.00 15.60 83 PHE A N 1
ATOM 679 C CA . PHE A 1 117 ? 34.921 -6.297 33.524 1.00 14.91 83 PHE A CA 1
ATOM 680 C C . PHE A 1 117 ? 35.073 -7.021 34.855 1.00 16.37 83 PHE A C 1
ATOM 681 O O . PHE A 1 117 ? 36.113 -6.914 35.481 1.00 15.61 83 PHE A O 1
ATOM 689 N N . ASN A 1 118 ? 34.040 -7.729 35.293 1.00 18.07 84 ASN A N 1
ATOM 690 C CA . ASN A 1 118 ? 34.115 -8.547 36.477 1.00 22.27 84 ASN A CA 1
ATOM 691 C C . ASN A 1 118 ? 34.466 -7.758 37.710 1.00 19.94 84 ASN A C 1
ATOM 692 O O . ASN A 1 118 ? 35.240 -8.215 38.570 1.00 18.14 84 ASN A O 1
ATOM 697 N N . ASP A 1 119 ? 33.921 -6.538 37.769 1.00 21.78 85 ASP A N 1
ATOM 698 C CA . ASP A 1 119 ? 34.217 -5.549 38.834 1.00 22.18 85 ASP A CA 1
ATOM 699 C C . ASP A 1 119 ? 35.677 -5.159 38.993 1.00 20.37 85 ASP A C 1
ATOM 700 O O . ASP A 1 119 ? 36.091 -4.748 40.085 1.00 21.44 85 ASP A O 1
ATOM 705 N N . LYS A 1 120 ? 36.461 -5.274 37.915 1.00 17.86 86 LYS A N 1
ATOM 706 C CA . LYS A 1 120 ? 37.866 -4.918 37.940 1.00 18.39 86 LYS A CA 1
ATOM 707 C C . LYS A 1 120 ? 38.065 -4.008 36.743 1.00 16.59 86 LYS A C 1
ATOM 708 O O . LYS A 1 120 ? 38.713 -4.328 35.790 1.00 19.91 86 LYS A O 1
ATOM 714 N N . TRP A 1 121 ? 37.498 -2.838 36.844 1.00 16.86 87 TRP A N 1
ATOM 715 C CA . TRP A 1 121 ? 37.623 -1.833 35.763 1.00 15.71 87 TRP A CA 1
ATOM 716 C C . TRP A 1 121 ? 39.071 -1.371 35.648 1.00 16.45 87 TRP A C 1
ATOM 717 O O . TRP A 1 121 ? 39.644 -0.858 36.580 1.00 15.28 87 TRP A O 1
ATOM 728 N N . ASP A 1 122 ? 39.696 -1.561 34.496 1.00 13.92 88 ASP A N 1
ATOM 729 C CA . ASP A 1 122 ? 41.078 -1.159 34.287 1.00 13.97 88 ASP A CA 1
ATOM 730 C C . ASP A 1 122 ? 41.269 0.342 34.370 1.00 15.41 88 ASP A C 1
ATOM 731 O O . ASP A 1 122 ? 40.578 1.078 33.695 1.00 15.44 88 ASP A O 1
ATOM 736 N N . LYS A 1 123 ? 42.191 0.816 35.224 1.00 15.60 89 LYS A N 1
ATOM 737 C CA . LYS A 1 123 ? 42.506 2.262 35.375 1.00 18.01 89 LYS A CA 1
ATOM 738 C C . LYS A 1 123 ? 42.846 2.949 34.064 1.00 16.59 89 LYS A C 1
ATOM 739 O O . LYS A 1 123 ? 42.715 4.132 33.970 1.00 16.13 89 LYS A O 1
ATOM 745 N N . ARG A 1 124 ? 43.263 2.181 33.053 1.00 14.80 90 ARG A N 1
ATOM 746 C CA . ARG A 1 124 ? 43.643 2.728 31.754 1.00 13.87 90 ARG A CA 1
ATOM 747 C C . ARG A 1 124 ? 42.476 2.972 30.829 1.00 14.11 90 ARG A C 1
ATOM 748 O O . ARG A 1 124 ? 42.696 3.536 29.783 1.00 15.22 90 ARG A O 1
ATOM 756 N N . PHE A 1 125 ? 41.266 2.575 31.234 1.00 13.54 91 PHE A N 1
ATOM 757 C CA . PHE A 1 125 ? 40.081 2.788 30.398 1.00 12.20 91 PHE A CA 1
ATOM 758 C C . PHE A 1 125 ? 39.122 3.743 31.025 1.00 13.07 91 PHE A C 1
ATOM 759 O O . PHE A 1 125 ? 38.791 3.601 32.229 1.00 11.64 91 PHE A O 1
ATOM 767 N N . GLU A 1 126 ? 38.741 4.783 30.284 1.00 11.64 92 GLU A N 1
ATOM 768 C CA . GLU A 1 126 ? 37.719 5.730 30.766 1.00 13.79 92 GLU A CA 1
ATOM 76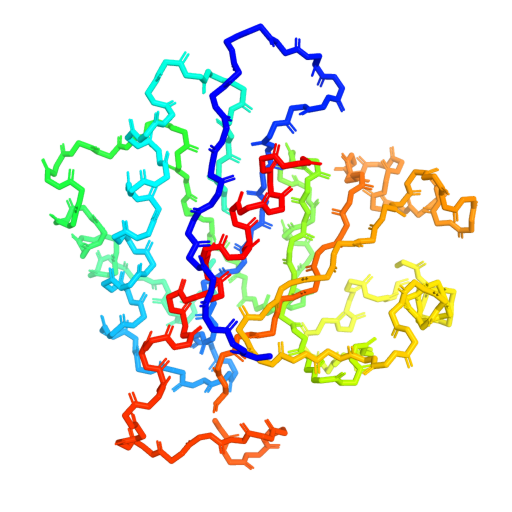9 C C . GLU A 1 126 ? 36.657 5.951 29.726 1.00 13.67 92 GLU A C 1
ATOM 770 O O . GLU A 1 126 ? 36.930 5.855 28.510 1.00 11.74 92 GLU A O 1
ATOM 776 N N . ILE A 1 127 ? 35.453 6.235 30.205 1.00 13.90 93 ILE A N 1
ATOM 777 C CA . ILE A 1 127 ? 34.340 6.654 29.314 1.00 13.45 93 ILE A CA 1
ATOM 778 C C . ILE A 1 127 ? 34.116 8.093 29.521 1.00 14.68 93 ILE A C 1
ATOM 779 O O . ILE A 1 127 ? 33.973 8.540 30.666 1.00 15.63 93 ILE A O 1
ATOM 784 N N . ILE A 1 128 ? 34.044 8.859 28.454 1.00 13.97 94 ILE A N 1
ATOM 785 C CA . ILE A 1 128 ? 33.911 10.312 28.483 1.00 16.20 94 ILE A CA 1
ATOM 786 C C . ILE A 1 128 ? 32.610 10.637 27.777 1.00 15.54 94 ILE A C 1
ATOM 787 O O . ILE A 1 128 ? 32.410 10.194 26.632 1.00 14.80 94 ILE A O 1
ATOM 792 N N . LYS A 1 129 ? 31.735 11.373 28.451 1.00 15.27 95 LYS A N 1
ATOM 793 C CA . LYS A 1 129 ? 30.445 11.780 27.893 1.00 16.64 95 LYS A CA 1
ATOM 794 C C . LYS A 1 129 ? 30.647 13.002 27.031 1.00 16.31 95 LYS A C 1
ATOM 795 O O . LYS A 1 129 ? 31.320 13.934 27.485 1.00 17.46 95 LYS A O 1
ATOM 801 N N . ILE A 1 130 ? 30.174 12.990 25.789 1.00 14.81 96 ILE A N 1
ATOM 802 C CA . ILE A 1 130 ? 30.217 14.150 24.929 1.00 16.09 96 ILE A CA 1
ATOM 803 C C . ILE A 1 130 ? 28.790 14.497 24.518 1.00 17.19 96 ILE A C 1
ATOM 804 O O . ILE A 1 130 ? 27.920 13.615 24.477 1.00 15.45 96 ILE A O 1
ATOM 809 N N . GLU A 1 131 ? 28.521 15.763 24.207 1.00 18.07 97 GLU A N 1
ATOM 810 C CA . GLU A 1 131 ? 27.164 16.149 23.919 1.00 21.36 97 GLU A CA 1
ATOM 811 C C . GLU A 1 131 ? 26.630 15.515 22.642 1.00 20.30 97 GLU A C 1
ATOM 812 O O . GLU A 1 131 ? 25.512 15.011 22.633 1.00 21.88 97 GLU A O 1
ATOM 818 N N . ASN A 1 132 ? 27.425 15.553 21.581 1.00 18.88 98 ASN A N 1
ATOM 819 C CA . ASN A 1 132 ? 27.055 14.980 20.248 1.00 19.48 98 ASN A CA 1
ATOM 820 C C . ASN A 1 132 ? 28.282 14.754 19.441 1.00 18.69 98 ASN A C 1
ATOM 821 O O . ASN A 1 132 ? 29.369 15.119 19.887 1.00 16.18 98 ASN A O 1
ATOM 826 N N . SER A 1 133 ? 28.160 14.118 18.279 1.00 17.70 99 SER A N 1
ATOM 827 C CA . SER A 1 133 ? 29.362 13.712 17.544 1.00 16.60 99 SER A CA 1
ATOM 828 C C . SER A 1 133 ? 30.236 14.877 17.058 1.00 16.97 99 SER A C 1
ATOM 829 O O . SER A 1 133 ? 31.393 14.670 16.681 1.00 17.36 99 SER A O 1
ATOM 832 N N . ASN A 1 134 ? 29.696 16.100 17.069 1.00 16.30 100 ASN A N 1
ATOM 833 C CA . ASN A 1 134 ? 30.483 17.257 16.605 1.00 15.91 100 ASN A CA 1
ATOM 834 C C . ASN A 1 134 ? 30.931 18.182 17.740 1.00 16.32 100 ASN A C 1
ATOM 835 O O . ASN A 1 134 ? 31.448 19.219 17.462 1.00 16.43 100 ASN A O 1
ATOM 840 N N . SER A 1 135 ? 30.781 17.754 18.982 1.00 15.32 101 SER A N 1
ATOM 841 C CA . SER A 1 135 ? 31.112 18.616 20.116 1.00 16.79 101 SER A CA 1
ATOM 842 C C . SER A 1 135 ? 32.570 18.945 20.205 1.00 17.79 101 SER A C 1
ATOM 843 O O . SER A 1 135 ? 33.382 18.069 20.064 1.00 17.30 101 SER A O 1
ATOM 846 N N . LEU A 1 136 ? 32.897 20.193 20.589 1.00 15.51 102 LEU A N 1
ATOM 847 C CA . LEU A 1 136 ? 34.298 20.539 20.675 1.00 16.36 102 LEU A CA 1
ATOM 848 C C . LEU A 1 136 ? 35.037 19.906 21.810 1.00 18.00 102 LEU A C 1
ATOM 849 O O . LEU A 1 136 ? 36.297 19.795 21.768 1.00 16.54 102 LEU A O 1
ATOM 854 N N . GLU A 1 137 ? 34.307 19.512 22.860 1.00 18.96 103 GLU A N 1
ATOM 855 C CA . GLU A 1 137 ? 34.934 18.915 24.055 1.00 20.53 103 GLU A CA 1
ATOM 856 C C . GLU A 1 137 ? 35.657 17.617 23.769 1.00 21.54 103 GLU A C 1
ATOM 857 O O . GLU A 1 137 ? 36.464 17.174 24.520 1.00 19.17 103 GLU A O 1
ATOM 863 N N . GLN A 1 138 ? 35.399 16.991 22.638 1.00 17.13 104 GLN A N 1
ATOM 864 C CA . GLN A 1 138 ? 36.019 15.713 22.323 1.00 17.88 104 GLN A CA 1
ATOM 865 C C . GLN A 1 138 ? 37.469 15.720 21.881 1.00 16.31 104 GLN A C 1
ATOM 866 O O . GLN A 1 138 ? 38.117 14.702 21.878 1.00 16.27 104 GLN A O 1
ATOM 872 N N . PHE A 1 139 ? 38.009 16.883 21.566 1.00 17.22 105 PHE A N 1
ATOM 873 C CA . PHE A 1 139 ? 39.279 16.932 20.875 1.00 16.05 105 PHE A CA 1
ATOM 874 C C . PHE A 1 139 ? 40.512 17.119 21.777 1.00 17.09 105 PHE A C 1
ATOM 875 O O . PHE A 1 139 ? 41.612 16.749 21.369 1.00 20.11 105 PHE A O 1
ATOM 883 N N . ASN A 1 140 ? 40.330 17.650 22.991 1.00 14.47 106 ASN A N 1
ATOM 884 C CA . ASN A 1 140 ? 41.475 17.853 23.836 1.00 14.45 106 ASN A CA 1
ATOM 885 C C . ASN A 1 140 ? 41.483 16.896 25.022 1.00 16.78 106 ASN A C 1
ATOM 886 O O . ASN A 1 140 ? 41.618 17.332 26.158 1.00 16.74 106 ASN A O 1
ATOM 891 N N . LEU A 1 141 ? 41.466 15.594 24.761 1.00 16.75 107 LEU A N 1
ATOM 892 C CA . LEU A 1 141 ? 41.448 14.582 25.830 1.00 16.03 107 LEU A CA 1
ATOM 893 C C . LEU A 1 141 ? 42.792 13.970 26.081 1.00 18.02 107 LEU A C 1
ATOM 894 O O . LEU A 1 141 ? 42.866 12.989 26.783 1.00 21.76 107 LEU A O 1
ATOM 899 N N . GLY A 1 142 ? 43.836 14.498 25.458 1.00 17.16 108 GLY A N 1
ATOM 900 C CA . GLY A 1 142 ? 45.193 14.067 25.712 1.00 19.47 108 GLY A CA 1
ATOM 901 C C . GLY A 1 142 ? 45.568 12.744 25.043 1.00 17.66 108 GLY A C 1
ATOM 902 O O . GLY A 1 142 ? 46.365 11.963 25.616 1.00 18.12 108 GLY A O 1
ATOM 903 N N . CYS A 1 143 ? 45.012 12.464 23.867 1.00 12.57 109 CYS A N 1
ATOM 904 C CA . CYS A 1 143 ? 45.266 11.182 23.208 1.00 13.15 109 CYS A CA 1
ATOM 905 C C . CYS A 1 143 ? 45.984 11.444 21.913 1.00 12.70 109 CYS A C 1
ATOM 906 O O . CYS A 1 143 ? 45.593 12.348 21.182 1.00 13.33 109 CYS A O 1
ATOM 909 N N . LYS A 1 144 ? 47.032 10.674 21.647 1.00 11.23 110 LYS A N 1
ATOM 910 C CA . LYS A 1 144 ? 47.790 10.812 20.450 1.00 11.27 110 LYS A CA 1
ATOM 911 C C . LYS A 1 144 ? 47.122 10.254 19.195 1.00 10.89 110 LYS A C 1
ATOM 912 O O . LYS A 1 144 ? 47.481 10.656 18.056 1.00 10.83 110 LYS A O 1
ATOM 918 N N . LEU A 1 145 ? 46.152 9.351 19.396 1.00 10.02 111 LEU A N 1
ATOM 919 C CA . LEU A 1 145 ? 45.414 8.749 18.323 1.00 9.99 111 LEU A CA 1
ATOM 920 C C . LEU A 1 145 ? 43.912 9.086 18.540 1.00 10.30 111 LEU A C 1
ATOM 921 O O . LEU A 1 145 ? 43.395 8.959 19.615 1.00 10.33 111 LEU A O 1
ATOM 926 N N . PHE A 1 146 ? 43.276 9.574 17.484 1.00 9.36 112 PHE A N 1
ATOM 927 C CA . PHE A 1 146 ? 41.877 10.003 17.554 1.00 9.07 112 PHE A CA 1
ATOM 928 C C . PHE A 1 146 ? 41.119 9.266 16.457 1.00 9.14 112 PHE A C 1
ATOM 929 O O . PHE A 1 146 ? 41.452 9.434 15.297 1.00 10.10 112 PHE A O 1
ATOM 937 N N . ALA A 1 147 ? 40.123 8.474 16.844 1.00 9.24 113 ALA A N 1
ATOM 938 C CA . ALA A 1 147 ? 39.329 7.649 15.919 1.00 9.55 113 ALA A CA 1
ATOM 939 C C . ALA A 1 147 ? 37.990 8.309 15.693 1.00 10.21 113 ALA A C 1
ATOM 940 O O . ALA A 1 147 ? 37.347 8.841 16.651 1.00 10.56 113 ALA A O 1
ATOM 942 N N . THR A 1 148 ? 37.541 8.235 14.439 1.00 10.90 114 THR A N 1
ATOM 943 C CA . THR A 1 148 ? 36.240 8.735 14.014 1.00 11.64 114 THR A CA 1
ATOM 944 C C . THR A 1 148 ? 35.548 7.724 13.109 1.00 12.45 114 THR A C 1
ATOM 945 O O . THR A 1 148 ? 36.190 7.102 12.283 1.00 10.40 114 THR A O 1
ATOM 949 N N . GLU A 1 149 ? 34.222 7.632 13.195 1.00 12.84 115 GLU A N 1
ATOM 950 C CA . GLU A 1 149 ? 33.482 6.716 12.294 1.00 14.15 115 GLU A CA 1
ATOM 951 C C . GLU A 1 149 ? 33.454 7.326 10.893 1.00 14.35 115 GLU A C 1
ATOM 952 O O . GLU A 1 149 ? 33.401 8.548 10.742 1.00 14.47 115 GLU A O 1
ATOM 958 N N . SER A 1 150 ? 33.557 6.476 9.913 1.00 13.24 116 SER A N 1
ATOM 959 C CA . SER A 1 150 ? 33.530 6.887 8.521 1.00 14.52 116 SER A CA 1
ATOM 960 C C . SER A 1 150 ? 32.725 5.874 7.695 1.00 16.36 116 SER A C 1
ATOM 961 O O . SER A 1 150 ? 32.026 4.989 8.231 1.00 16.57 116 SER A O 1
ATOM 964 N N . THR A 1 151 ? 32.784 6.014 6.387 1.00 15.75 117 THR A N 1
ATOM 965 C CA . THR A 1 151 ? 32.077 5.077 5.505 1.00 17.13 117 THR A CA 1
ATOM 966 C C . THR A 1 151 ? 33.073 4.646 4.445 1.00 15.58 117 THR A C 1
ATOM 967 O O . THR A 1 1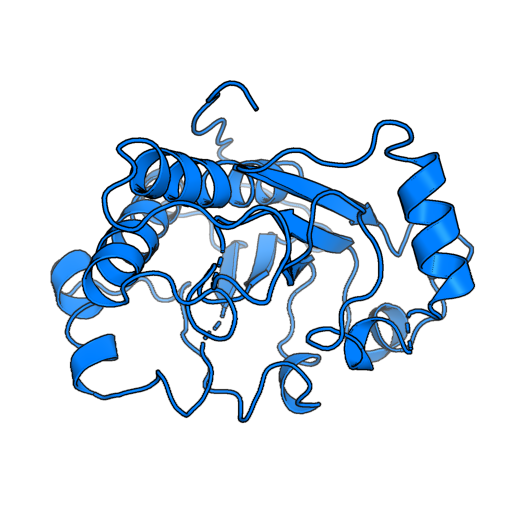51 ? 34.235 5.104 4.431 1.00 13.93 117 THR A O 1
ATOM 971 N N . TRP A 1 152 ? 32.614 3.790 3.526 1.00 16.22 118 TRP A N 1
ATOM 972 C CA . TRP A 1 152 ? 33.514 3.242 2.541 1.00 17.76 118 TRP A CA 1
ATOM 973 C C . TRP A 1 152 ? 34.256 4.351 1.761 1.00 16.55 118 TRP A C 1
ATOM 974 O O . TRP A 1 152 ? 35.416 4.156 1.287 1.00 16.28 118 TRP A O 1
ATOM 985 N N . ARG A 1 153 ? 33.609 5.508 1.637 1.00 17.51 119 ARG A N 1
ATOM 986 C CA . ARG A 1 153 ? 34.164 6.579 0.816 1.00 16.82 119 ARG A CA 1
ATOM 987 C C . ARG A 1 153 ? 35.388 7.249 1.424 1.00 15.09 119 ARG A C 1
ATOM 988 O O . ARG A 1 153 ? 36.136 7.940 0.757 1.00 13.90 119 ARG A O 1
ATOM 996 N N . LEU A 1 154 ? 35.514 7.141 2.738 1.00 13.44 120 LEU A N 1
ATOM 997 C CA . LEU A 1 154 ? 36.624 7.687 3.430 1.00 14.01 120 LEU A CA 1
ATOM 998 C C . LEU A 1 154 ? 36.684 9.231 3.297 1.00 13.86 120 LEU A C 1
ATOM 999 O O . LEU A 1 154 ? 37.729 9.817 3.077 1.00 14.40 120 LEU A O 1
ATOM 1004 N N . LYS A 1 155 ? 35.503 9.818 3.406 1.00 16.86 121 LYS A N 1
ATOM 1005 C CA . LYS A 1 155 ? 35.284 11.260 3.224 1.00 17.09 121 LYS A CA 1
ATOM 1006 C C . LYS A 1 155 ? 34.538 11.832 4.428 1.00 15.57 121 LYS A C 1
ATOM 1007 O O . LYS A 1 155 ? 33.887 11.127 5.231 1.00 13.10 121 LYS A O 1
ATOM 1013 N N . LYS A 1 156 ? 34.552 13.127 4.471 1.00 15.15 122 LYS A N 1
ATOM 1014 C CA . LYS A 1 156 ? 33.742 13.830 5.495 1.00 17.72 122 LYS A CA 1
ATOM 1015 C C . LYS A 1 156 ? 32.319 13.382 5.576 1.00 18.44 122 LYS A C 1
ATOM 1016 O O . LYS A 1 156 ? 31.650 13.189 4.526 1.00 14.86 122 LYS A O 1
ATOM 1022 N N . THR A 1 157 ? 31.820 13.140 6.791 1.00 15.88 123 THR A N 1
ATOM 1023 C CA . THR A 1 157 ? 30.401 12.868 6.956 1.00 17.42 123 THR A CA 1
ATOM 1024 C C . THR A 1 157 ? 29.779 13.990 7.771 1.00 16.90 123 THR A C 1
ATOM 1025 O O . THR A 1 157 ? 30.538 14.735 8.391 1.00 15.98 123 THR A O 1
ATOM 1029 N N . PRO A 1 158 ? 28.425 14.091 7.814 1.00 17.27 124 PRO A N 1
ATOM 1030 C CA . PRO A 1 158 ? 27.858 15.138 8.643 1.00 16.83 124 PRO A CA 1
ATOM 1031 C C . PRO A 1 158 ? 28.195 14.964 10.134 1.00 16.97 124 PRO A C 1
ATOM 1032 O O . PRO A 1 158 ? 28.223 15.955 10.902 1.00 17.16 124 PRO A O 1
ATOM 1036 N N . GLN A 1 159 ? 28.443 13.720 10.549 1.00 16.53 125 GLN A N 1
ATOM 1037 C CA . GLN A 1 159 ? 28.785 13.438 11.949 1.00 16.96 125 GLN A CA 1
ATOM 1038 C C . GLN A 1 159 ? 30.217 13.743 12.360 1.00 15.04 125 GLN A C 1
ATOM 1039 O O . GLN A 1 159 ? 30.520 13.743 13.572 1.00 15.04 125 GLN A O 1
ATOM 1045 N N . ASN A 1 160 ? 31.102 13.907 11.392 1.00 13.49 126 ASN A N 1
ATOM 1046 C CA . ASN A 1 160 ? 32.502 14.312 11.701 1.00 13.60 126 ASN A CA 1
ATOM 1047 C C . ASN A 1 160 ? 32.916 15.559 10.959 1.00 13.82 126 ASN A C 1
ATOM 1048 O O . ASN A 1 160 ? 34.070 15.847 10.795 1.00 13.64 126 ASN A O 1
ATOM 1053 N N . LYS A 1 161 ? 31.931 16.358 10.607 1.00 14.58 127 LYS A N 1
ATOM 1054 C CA . LYS A 1 161 ? 32.177 17.653 9.990 1.00 15.94 127 LYS A CA 1
ATOM 1055 C C . LYS A 1 161 ? 33.146 18.502 10.761 1.00 13.65 127 LYS A C 1
ATOM 1056 O O . LYS A 1 161 ? 34.058 19.092 10.206 1.00 15.43 127 LYS A O 1
ATOM 1062 N N . GLN A 1 162 ? 32.997 18.523 12.073 1.00 13.31 128 GLN A N 1
ATOM 1063 C CA . GLN A 1 162 ? 33.821 19.463 12.920 1.00 12.94 128 GLN A CA 1
ATOM 1064 C C . GLN A 1 162 ? 35.269 19.073 12.918 1.00 11.60 128 GLN A C 1
ATOM 1065 O O . GLN A 1 162 ? 36.133 19.894 12.727 1.00 13.25 128 GLN A O 1
ATOM 1071 N N . LEU A 1 163 ? 35.507 17.756 13.047 1.00 11.79 129 LEU A N 1
ATOM 1072 C CA . LEU A 1 163 ? 36.839 17.218 12.870 1.00 11.81 129 LEU A CA 1
ATOM 1073 C C . LEU A 1 163 ? 37.473 17.616 11.531 1.00 12.27 129 LEU A C 1
ATOM 1074 O O . LEU A 1 163 ? 38.581 18.100 11.512 1.00 11.91 129 LEU A O 1
ATOM 1079 N N . TYR A 1 164 ? 36.743 17.413 10.449 1.00 11.06 130 TYR A N 1
ATOM 1080 C CA . TYR A 1 164 ? 37.242 17.680 9.103 1.00 12.11 130 TYR A CA 1
ATOM 1081 C C . TYR A 1 164 ? 37.515 19.169 8.907 1.00 14.40 130 TYR A C 1
ATOM 1082 O O . TYR A 1 164 ? 38.530 19.484 8.332 1.00 14.21 130 TYR A O 1
ATOM 1091 N N . GLU A 1 165 ? 36.684 20.050 9.485 1.00 14.73 131 GLU A N 1
ATOM 1092 C CA . GLU A 1 165 ? 36.976 21.487 9.397 1.00 16.89 131 GLU A CA 1
ATOM 1093 C C . GLU A 1 165 ? 38.277 21.864 10.069 1.00 16.46 131 GLU A C 1
ATOM 1094 O O . GLU A 1 165 ? 39.042 22.670 9.571 1.00 18.69 131 GLU A O 1
ATOM 1108 N N . LEU A 1 167 ? 40.859 19.838 10.300 1.00 15.60 133 LEU A N 1
ATOM 1109 C CA . LEU A 1 167 ? 41.961 19.189 9.561 1.00 15.84 133 LEU A CA 1
ATOM 1110 C C . LEU A 1 167 ? 42.204 19.909 8.234 1.00 18.52 133 LEU A C 1
ATOM 1111 O O . LEU A 1 167 ? 43.300 19.805 7.691 1.00 20.84 133 LEU A O 1
ATOM 1116 N N . ASP A 1 168 ? 41.169 20.644 7.801 1.00 18.87 134 ASP A N 1
ATOM 1117 C CA . ASP A 1 168 ? 40.926 21.129 6.422 1.00 22.47 134 ASP A CA 1
ATOM 1118 C C . ASP A 1 168 ? 40.464 19.992 5.517 1.00 21.15 134 ASP A C 1
ATOM 1119 O O . ASP A 1 168 ? 41.258 19.119 5.169 1.00 19.72 134 ASP A O 1
ATOM 1124 N N . THR A 1 169 ? 39.185 19.991 5.191 1.00 22.15 135 THR A N 1
ATOM 1125 C CA . THR A 1 169 ? 38.541 18.888 4.470 1.00 20.55 135 THR A CA 1
ATOM 1126 C C . THR A 1 169 ? 39.274 18.482 3.203 1.00 23.09 135 THR A C 1
ATOM 1127 O O . THR A 1 169 ? 39.578 17.319 3.013 1.00 18.66 135 THR A O 1
ATOM 1131 N N . GLY A 1 170 ? 39.562 19.464 2.343 1.00 21.23 136 GLY A N 1
ATOM 1132 C CA . GLY A 1 170 ? 40.175 19.139 1.047 1.00 22.36 136 GLY A CA 1
ATOM 1133 C C . GLY A 1 170 ? 41.531 18.512 1.254 1.00 20.49 136 GLY A C 1
ATOM 1134 O O . GLY A 1 170 ? 41.881 17.481 0.634 1.00 23.73 136 GLY A O 1
ATOM 1135 N N . THR A 1 171 ? 42.300 19.076 2.186 1.00 20.32 137 THR A N 1
ATOM 1136 C CA . THR A 1 171 ? 43.642 18.590 2.404 1.00 19.08 137 THR A CA 1
ATOM 1137 C C . THR A 1 171 ? 43.580 17.146 2.951 1.00 18.53 137 THR A C 1
ATOM 1138 O O . THR A 1 171 ? 44.274 16.261 2.473 1.00 15.77 137 THR A O 1
ATOM 1142 N N . PHE A 1 172 ? 42.729 16.945 3.960 1.00 17.72 138 PHE A N 1
ATOM 1143 C CA . PHE A 1 172 ? 42.716 15.645 4.599 1.00 14.85 138 PHE A CA 1
ATOM 1144 C C . PHE A 1 172 ? 42.173 14.566 3.617 1.00 14.93 138 PHE A C 1
ATOM 1145 O O . PHE A 1 172 ? 42.680 13.438 3.601 1.00 14.95 138 PHE A O 1
ATOM 1153 N N . GLU A 1 173 ? 41.185 14.909 2.846 1.00 16.22 139 GLU A N 1
ATOM 1154 C CA . GLU A 1 173 ? 40.576 13.960 1.912 1.00 18.15 139 GLU A CA 1
ATOM 1155 C C . GLU A 1 173 ? 41.536 13.533 0.812 1.00 17.95 139 GLU A C 1
ATOM 1156 O O . GLU A 1 173 ? 41.539 12.373 0.417 1.00 18.97 139 GLU A O 1
ATOM 1162 N N . LYS A 1 174 ? 42.338 14.470 0.362 1.00 17.77 140 LYS A N 1
ATOM 1163 C CA . LYS A 1 174 ? 43.404 14.219 -0.576 1.00 19.61 140 LYS A CA 1
ATOM 1164 C C . LYS A 1 174 ? 44.492 13.301 -0.037 1.00 17.90 140 LYS A C 1
ATOM 1165 O O . LYS A 1 174 ? 44.852 12.350 -0.701 1.00 19.25 140 LYS A O 1
ATOM 1171 N N . VAL A 1 175 ? 44.980 13.578 1.173 1.00 16.31 141 VAL A N 1
ATOM 1172 C CA . VAL A 1 175 ? 45.887 12.719 1.824 1.00 17.13 141 VAL A CA 1
ATOM 1173 C C . VAL A 1 175 ? 45.270 11.315 2.021 1.00 15.05 141 VAL A C 1
ATOM 1174 O O . VAL A 1 175 ? 45.968 10.342 1.804 1.00 16.06 141 VAL A O 1
ATOM 1178 N N . THR A 1 176 ? 43.997 11.233 2.407 1.00 14.46 142 THR A N 1
ATOM 1179 C CA . THR A 1 176 ? 43.327 9.950 2.646 1.00 13.59 142 THR A CA 1
ATOM 1180 C C . THR A 1 176 ? 43.306 9.099 1.361 1.00 15.33 142 THR A C 1
ATOM 1181 O O . THR A 1 176 ? 43.703 7.940 1.391 1.00 16.26 142 THR A O 1
ATOM 1185 N N . LYS A 1 177 ? 42.904 9.756 0.279 1.00 18.62 143 LYS A N 1
ATOM 1186 C CA . LYS A 1 177 ? 42.785 9.129 -1.076 1.00 22.81 143 LYS A CA 1
ATOM 1187 C C . LYS A 1 177 ? 44.183 8.674 -1.580 1.00 21.30 143 LYS A C 1
ATOM 1188 O O . LYS A 1 177 ? 44.325 7.647 -2.207 1.00 21.13 143 LYS A O 1
ATOM 1194 N N . ASN A 1 178 ? 45.219 9.411 -1.268 1.00 20.15 144 ASN A N 1
ATOM 1195 C CA . ASN A 1 178 ? 46.575 9.005 -1.607 1.00 21.13 144 ASN A CA 1
ATOM 1196 C C . ASN A 1 178 ? 47.036 7.820 -0.864 1.00 20.39 144 ASN A C 1
ATOM 1197 O O . ASN A 1 178 ? 47.658 6.913 -1.418 1.00 20.53 144 ASN A O 1
ATOM 1202 N N . LEU A 1 179 ? 46.621 7.716 0.382 1.00 15.74 145 LEU A N 1
ATOM 1203 C CA . LEU A 1 179 ? 47.031 6.568 1.118 1.00 16.94 145 LEU A CA 1
ATOM 1204 C C . LEU A 1 179 ? 46.192 5.282 0.836 1.00 15.47 145 LEU A C 1
ATOM 1205 O O . LEU A 1 179 ? 46.707 4.169 0.996 1.00 14.94 145 LEU A O 1
ATOM 1210 N N . TYR A 1 180 ? 44.912 5.462 0.542 1.00 15.60 146 TYR A N 1
ATOM 1211 C CA . TYR A 1 180 ? 43.940 4.398 0.416 1.00 16.58 146 TYR A CA 1
ATOM 1212 C C . TYR A 1 180 ? 43.145 4.589 -0.829 1.00 17.35 146 TYR A C 1
ATOM 1213 O O . TYR A 1 180 ? 41.967 4.966 -0.808 1.00 15.81 146 TYR A O 1
ATOM 1222 N N . PRO A 1 181 ? 43.814 4.378 -1.970 1.00 19.43 147 PRO A N 1
ATOM 1223 C CA . PRO A 1 181 ? 43.196 4.764 -3.211 1.00 20.24 147 PRO A CA 1
ATOM 1224 C C . PRO A 1 181 ? 41.985 3.906 -3.556 1.00 21.62 147 PRO A C 1
ATOM 1225 O O . PRO A 1 181 ? 41.155 4.322 -4.348 1.00 24.07 147 PRO A O 1
ATOM 1229 N N . ASN A 1 182 ? 41.916 2.716 -2.999 1.00 20.56 148 ASN A N 1
ATOM 1230 C CA . ASN A 1 182 ? 40.836 1.763 -3.258 1.00 21.62 148 ASN A CA 1
ATOM 1231 C C . ASN A 1 182 ? 39.724 1.860 -2.194 1.00 23.85 148 ASN A C 1
ATOM 1232 O O . ASN A 1 182 ? 38.840 1.059 -2.150 1.00 21.31 148 ASN A O 1
ATOM 1237 N N . CYS A 1 183 ? 39.810 2.881 -1.355 1.00 25.85 149 CYS A N 1
ATOM 1238 C CA . CYS A 1 183 ? 38.738 3.239 -0.451 1.00 25.17 149 CYS A CA 1
ATOM 1239 C C . CYS A 1 183 ? 38.669 2.221 0.679 1.00 23.59 149 CYS A C 1
ATOM 1240 O O . CYS A 1 183 ? 39.607 1.514 0.877 1.00 18.80 149 CYS A O 1
ATOM 1243 N N . GLY A 1 184 ? 37.559 2.159 1.402 1.00 20.73 150 GLY A N 1
ATOM 1244 C CA . GLY A 1 184 ? 37.529 1.429 2.653 1.00 20.38 150 GLY A CA 1
ATOM 1245 C C . GLY A 1 184 ? 36.538 0.325 2.643 1.00 20.12 150 GLY A C 1
ATOM 1246 O O . GLY A 1 184 ? 35.601 0.334 1.861 1.00 16.38 150 GLY A O 1
ATOM 1247 N N . LYS A 1 185 ? 36.778 -0.640 3.535 1.00 17.48 151 LYS A N 1
ATOM 1248 C CA . LYS A 1 185 ? 35.937 -1.818 3.694 1.00 17.83 151 LYS A CA 1
ATOM 1249 C C . LYS A 1 185 ? 35.426 -1.888 5.121 1.00 16.38 151 LYS A C 1
ATOM 1250 O O . LYS A 1 185 ? 36.192 -1.627 6.065 1.00 14.12 151 LYS A O 1
ATOM 1256 N N . ILE A 1 186 ? 34.176 -2.308 5.253 1.00 15.76 152 ILE A N 1
ATOM 1257 C CA . ILE A 1 186 ? 33.542 -2.449 6.565 1.00 15.15 152 ILE A CA 1
ATOM 1258 C C . ILE A 1 186 ? 34.283 -3.434 7.444 1.00 15.58 152 ILE A C 1
ATOM 1259 O O . ILE A 1 186 ? 34.675 -4.530 7.022 1.00 14.55 152 ILE A O 1
ATOM 1264 N N . GLY A 1 187 ? 34.458 -3.049 8.696 1.00 13.90 153 GLY A N 1
ATOM 1265 C CA . GLY A 1 187 ? 35.182 -3.863 9.639 1.00 14.53 153 GLY A CA 1
ATOM 1266 C C . GLY A 1 187 ? 36.670 -3.479 9.753 1.00 13.79 153 GLY A C 1
ATOM 1267 O O . GLY A 1 187 ? 37.370 -4.076 10.522 1.00 13.88 153 GLY A O 1
ATOM 1268 N N . LYS A 1 188 ? 37.158 -2.526 8.954 1.00 13.58 154 LYS A N 1
ATOM 1269 C CA . LYS A 1 188 ? 38.521 -2.118 8.959 1.00 12.94 154 LYS A CA 1
ATOM 1270 C C . LYS A 1 188 ? 38.698 -0.667 9.390 1.00 12.11 154 LYS A C 1
ATOM 1271 O O . LYS A 1 188 ? 37.739 0.090 9.368 1.00 12.97 154 LYS A O 1
ATOM 1277 N N . VAL A 1 189 ? 39.894 -0.329 9.831 1.00 11.39 155 VAL A N 1
ATOM 1278 C CA . VAL A 1 189 ? 40.258 1.073 10.104 1.00 10.62 155 VAL A CA 1
ATOM 1279 C C . VAL A 1 189 ? 41.378 1.579 9.212 1.00 10.79 155 VAL A C 1
ATOM 1280 O O . VAL A 1 189 ? 42.168 0.783 8.656 1.00 11.11 155 VAL A O 1
ATOM 1284 N N . TYR A 1 190 ? 41.500 2.898 9.095 1.00 10.51 156 TYR A N 1
ATOM 1285 C CA . TYR A 1 190 ? 42.349 3.567 8.157 1.00 10.18 156 TYR A CA 1
ATOM 1286 C C . TYR A 1 190 ? 43.070 4.712 8.872 1.00 11.56 156 TYR A C 1
ATOM 1287 O O . TYR A 1 190 ? 42.477 5.780 8.994 1.00 11.20 156 TYR A O 1
ATOM 1296 N N . PRO A 1 191 ? 44.285 4.467 9.351 1.00 12.28 157 PRO A N 1
ATOM 1297 C CA . PRO A 1 191 ? 45.033 5.525 10.065 1.00 12.68 157 PRO A CA 1
ATOM 1298 C C . PRO A 1 191 ? 45.680 6.498 9.091 1.00 13.07 157 PRO A C 1
ATOM 1299 O O . P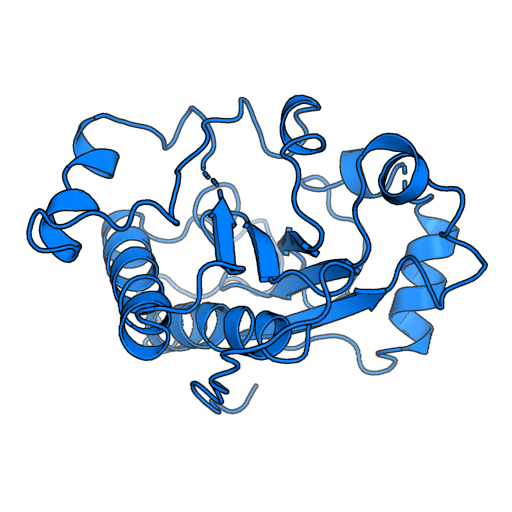RO A 1 191 ? 46.225 6.077 8.063 1.00 14.31 157 PRO A O 1
ATOM 1303 N N . ILE A 1 192 ? 45.651 7.777 9.429 1.00 13.08 158 ILE A N 1
ATOM 1304 C CA . ILE A 1 192 ? 46.301 8.801 8.670 1.00 14.58 158 ILE A CA 1
ATOM 1305 C C . ILE A 1 192 ? 47.112 9.629 9.647 1.00 13.99 158 ILE A C 1
ATOM 1306 O O . ILE A 1 192 ? 46.563 10.234 10.526 1.00 13.22 158 ILE A O 1
ATOM 1311 N N . SER A 1 193 ? 48.413 9.670 9.482 1.00 13.82 159 SER A N 1
ATOM 1312 C CA . SER A 1 193 ? 49.266 10.465 10.332 1.00 13.27 159 SER A CA 1
ATOM 1313 C C . SER A 1 193 ? 49.141 11.966 10.007 1.00 14.05 159 SER A C 1
ATOM 1314 O O . SER A 1 193 ? 49.160 12.357 8.848 1.00 14.62 159 SER A O 1
ATOM 1317 N N . LEU A 1 194 ? 48.921 12.797 11.009 1.00 13.22 160 LEU A N 1
ATOM 1318 C CA . LEU A 1 194 ? 49.014 14.245 10.883 1.00 14.80 160 LEU A CA 1
ATOM 1319 C C . LEU A 1 194 ? 50.490 14.703 10.891 1.00 19.70 160 LEU A C 1
ATOM 1320 O O . LEU A 1 194 ? 50.797 15.808 10.522 1.00 21.58 160 LEU A O 1
ATOM 1325 N N . GLN A 1 195 ? 51.388 13.839 11.313 1.00 24.17 161 GLN A N 1
ATOM 1326 C CA . GLN A 1 195 ? 52.844 14.172 11.378 1.00 28.20 161 GLN A CA 1
ATOM 1327 C C . GLN A 1 195 ? 53.623 14.041 10.129 1.00 34.84 161 GLN A C 1
ATOM 1328 O O . GLN A 1 195 ? 54.351 14.950 9.764 1.00 34.00 161 GLN A O 1
ATOM 1334 N N . ASN A 1 196 ? 53.545 12.887 9.495 1.00 40.46 162 ASN A N 1
ATOM 1335 C CA . ASN A 1 196 ? 54.474 12.568 8.416 1.00 45.15 162 ASN A CA 1
ATOM 1336 C C . ASN A 1 196 ? 53.832 13.139 7.240 1.00 39.85 162 ASN A C 1
ATOM 1337 O O . ASN A 1 196 ? 54.046 12.667 6.180 1.00 40.66 162 ASN A O 1
ATOM 1342 N N . ASN A 1 197 ? 52.957 14.109 7.454 1.00 43.16 163 ASN A N 1
ATOM 1343 C CA . ASN A 1 197 ? 51.927 14.394 6.464 1.00 42.48 163 ASN A CA 1
ATOM 1344 C C . ASN A 1 197 ? 51.893 15.808 5.992 1.00 38.33 163 ASN A C 1
ATOM 1345 O O . ASN A 1 197 ? 50.844 16.275 5.459 1.00 47.41 163 ASN A O 1
ATOM 1346 N N . LYS A 1 198 ? 53.032 16.460 6.179 1.00 36.91 164 LYS A N 1
ATOM 1347 C CA . LYS A 1 198 ? 53.343 17.836 5.845 1.00 34.70 164 LYS A CA 1
ATOM 1348 C C . LYS A 1 198 ? 52.226 18.828 5.752 1.00 33.34 164 LYS A C 1
ATOM 1349 O O . LYS A 1 198 ? 52.367 19.936 6.240 1.00 35.75 164 LYS A O 1
ATOM 1350 N N . GLN A 1 199 ? 51.161 18.465 5.031 1.00 37.58 165 GLN A N 1
ATOM 1351 C CA . GLN A 1 199 ? 49.977 19.313 4.815 1.00 35.15 165 GLN A CA 1
ATOM 1352 C C . GLN A 1 199 ? 49.021 19.518 6.006 1.00 33.87 165 GLN A C 1
ATOM 1353 O O . GLN A 1 199 ? 48.133 20.358 5.921 1.00 37.58 165 GLN A O 1
ATOM 1354 N N . LEU A 1 200 ? 49.244 18.795 7.118 1.00 26.47 166 LEU A N 1
ATOM 1355 C CA . LEU A 1 200 ? 48.276 18.593 8.244 1.00 20.69 166 LEU A CA 1
ATOM 1356 C C . LEU A 1 200 ? 48.933 18.856 9.584 1.00 18.07 166 LEU A C 1
ATOM 1357 O O . LEU A 1 200 ? 48.319 18.899 10.662 1.00 17.66 166 LEU A O 1
ATOM 1362 N N . VAL A 1 201 ? 50.244 18.957 9.562 1.00 16.21 167 VAL A N 1
ATOM 1363 C CA . VAL A 1 201 ? 51.007 19.136 10.757 1.00 18.18 167 VAL A CA 1
ATOM 1364 C C . VAL A 1 201 ? 50.657 20.435 11.490 1.00 15.78 167 VAL A C 1
ATOM 1365 O O . VAL A 1 201 ? 50.837 20.548 12.702 1.00 16.47 167 VAL A O 1
ATOM 1369 N N . ASN A 1 202 ? 50.197 21.405 10.750 1.00 16.25 168 ASN A N 1
ATOM 1370 C CA . ASN A 1 202 ? 49.866 22.676 11.364 1.00 16.68 168 ASN A CA 1
ATOM 1371 C C . ASN A 1 202 ? 48.448 22.791 11.906 1.00 16.74 168 ASN A C 1
ATOM 1372 O O . ASN A 1 202 ? 48.106 23.823 12.474 1.00 17.02 168 ASN A O 1
ATOM 1377 N N . SER A 1 203 ? 47.651 21.736 11.754 1.00 15.62 169 SER A N 1
ATOM 1378 C CA . SER A 1 203 ? 46.255 21.674 12.255 1.00 14.02 169 SER A CA 1
ATOM 1379 C C . SER A 1 203 ? 46.260 21.927 13.758 1.00 13.62 169 SER A C 1
ATOM 1380 O O . SER A 1 203 ? 47.122 21.456 14.469 1.00 12.98 169 SER A O 1
ATOM 1383 N N . ILE A 1 204 ? 45.209 22.578 14.261 1.00 12.45 170 ILE A N 1
ATOM 1384 C CA . ILE A 1 204 ? 45.024 22.687 15.719 1.00 11.89 170 ILE A CA 1
ATOM 1385 C C . ILE A 1 204 ? 45.011 21.311 16.376 1.00 11.25 170 ILE A C 1
ATOM 1386 O O . ILE A 1 204 ? 45.436 21.116 17.524 1.00 12.22 170 ILE A O 1
ATOM 1391 N N . LEU A 1 205 ? 44.540 20.315 15.631 1.00 11.22 171 LEU A N 1
ATOM 1392 C CA . LEU A 1 205 ? 44.425 19.007 16.198 1.00 10.77 171 LEU A CA 1
ATOM 1393 C C . LEU A 1 205 ? 45.807 18.505 16.611 1.00 11.03 171 LEU A C 1
ATOM 1394 O O . LEU A 1 205 ? 45.958 17.804 17.624 1.00 12.35 171 LEU A O 1
ATOM 1399 N N . HIS A 1 206 ? 46.816 18.765 15.803 1.00 12.81 172 HIS A N 1
ATOM 1400 C CA . HIS A 1 206 ? 48.161 18.322 16.087 1.00 12.33 172 HIS A CA 1
ATOM 1401 C C . HIS A 1 206 ? 48.939 19.246 17.017 1.00 13.67 172 HIS A C 1
ATOM 1402 O O . HIS A 1 206 ? 49.487 18.851 18.033 1.00 14.36 172 HIS A O 1
ATOM 1409 N N . LYS A 1 207 ? 48.968 20.536 16.663 1.00 14.88 173 LYS A N 1
ATOM 1410 C CA . LYS A 1 207 ? 49.768 21.506 17.350 1.00 15.06 173 LYS A CA 1
ATOM 1411 C C . LYS A 1 207 ? 49.294 21.820 18.737 1.00 16.06 173 LYS A C 1
ATOM 1412 O O . LYS A 1 207 ? 50.118 21.980 19.653 1.00 18.91 173 LYS A O 1
ATOM 1418 N N . GLU A 1 208 ? 48.002 21.969 18.903 1.00 14.47 174 GLU A N 1
ATOM 1419 C CA . GLU A 1 208 ? 47.420 22.300 20.193 1.00 15.76 174 GLU A CA 1
ATOM 1420 C C . GLU A 1 208 ? 46.879 21.104 20.933 1.00 15.66 174 GLU A C 1
ATOM 1421 O O . GLU A 1 208 ? 47.016 20.991 22.150 1.00 17.26 174 GLU A O 1
ATOM 1427 N N . TYR A 1 209 ? 46.257 20.204 20.232 1.00 14.21 175 TYR A N 1
ATOM 1428 C CA . TYR A 1 209 ? 45.545 19.119 20.953 1.00 13.10 175 TYR A CA 1
ATOM 1429 C C . TYR A 1 209 ? 46.324 17.788 20.963 1.00 13.35 175 TYR A C 1
ATOM 1430 O O . TYR A 1 209 ? 45.902 16.813 21.559 1.00 14.33 175 TYR A O 1
ATOM 1439 N N . GLY A 1 210 ? 47.500 17.809 20.416 1.00 11.52 176 GLY A N 1
ATOM 1440 C CA . GLY A 1 210 ? 48.463 16.721 20.564 1.00 12.27 176 GLY A CA 1
ATOM 1441 C C . GLY A 1 210 ? 48.148 15.440 19.852 1.00 12.41 176 GLY A C 1
ATOM 1442 O O . GLY A 1 210 ? 48.754 14.363 20.169 1.00 13.82 176 GLY A O 1
ATOM 1443 N N . ILE A 1 211 ? 47.304 15.526 18.846 1.00 10.58 177 ILE A N 1
ATOM 1444 C CA . ILE A 1 211 ? 46.896 14.346 18.045 1.00 11.31 177 ILE A CA 1
ATOM 1445 C C . ILE A 1 211 ? 47.910 14.121 16.970 1.00 11.02 177 ILE A C 1
ATOM 1446 O O . ILE A 1 211 ? 48.203 15.050 16.145 1.00 11.51 177 ILE A O 1
ATOM 1451 N N . ASP A 1 212 ? 48.457 12.911 16.893 1.00 10.98 178 ASP A N 1
ATOM 1452 C CA . ASP A 1 212 ? 49.374 12.519 15.815 1.00 11.35 178 ASP A CA 1
ATOM 1453 C C . ASP A 1 212 ? 48.772 11.763 14.672 1.00 11.53 178 ASP A C 1
ATOM 1454 O O . ASP A 1 212 ? 49.303 11.822 13.546 1.00 11.72 178 ASP A O 1
ATOM 1459 N N . ILE A 1 213 ? 47.710 10.989 14.957 1.00 10.74 179 ILE A N 1
ATOM 1460 C CA . ILE A 1 213 ? 47.107 10.093 14.002 1.00 10.37 179 ILE A CA 1
ATOM 1461 C C . ILE A 1 213 ? 45.599 10.171 14.147 1.00 10.08 179 ILE A C 1
ATOM 1462 O O . ILE A 1 213 ? 45.084 10.086 15.236 1.00 9.85 179 ILE A O 1
ATOM 1467 N N . VAL A 1 214 ? 44.896 10.347 13.043 1.00 10.49 180 VAL A N 1
ATOM 1468 C CA . VAL A 1 214 ? 43.421 10.249 12.937 1.00 10.30 180 VAL A CA 1
ATOM 1469 C C . VAL A 1 214 ? 43.071 8.912 12.249 1.00 10.41 180 VAL A C 1
ATOM 1470 O O . VAL A 1 214 ? 43.645 8.581 11.240 1.00 10.17 180 VAL A O 1
ATOM 1474 N N . ILE A 1 215 ? 42.215 8.154 12.846 1.00 10.30 181 ILE A N 1
ATOM 1475 C CA . ILE A 1 215 ? 41.894 6.832 12.350 1.00 10.13 181 ILE A CA 1
ATOM 1476 C C . ILE A 1 215 ? 40.414 6.835 11.955 1.00 10.55 181 ILE A C 1
ATOM 1477 O O . ILE A 1 215 ? 39.505 7.137 12.745 1.00 9.86 181 ILE A O 1
ATOM 1482 N N . LEU A 1 216 ? 40.150 6.500 10.694 1.00 10.01 182 LEU A N 1
ATOM 1483 C CA . LEU A 1 216 ? 38.810 6.439 10.224 1.00 11.01 182 LEU A CA 1
ATOM 1484 C C . LEU A 1 216 ? 38.352 4.995 10.435 1.00 10.43 182 LEU A C 1
ATOM 1485 O O . LEU A 1 216 ? 39.003 4.087 9.998 1.00 10.90 182 LEU A O 1
ATOM 1490 N N . VAL A 1 217 ? 37.213 4.822 11.088 1.00 11.62 183 VAL A N 1
ATOM 1491 C CA . VAL A 1 217 ? 36.778 3.518 11.586 1.00 12.21 183 VAL A CA 1
ATOM 1492 C C . VAL A 1 217 ? 35.505 3.156 10.828 1.00 11.60 183 VAL A C 1
ATOM 1493 O O . VAL A 1 217 ? 34.544 3.874 10.917 1.00 11.89 183 VAL A O 1
ATOM 1497 N N . LEU A 1 218 ? 35.479 2.056 10.099 1.00 12.21 184 LEU A N 1
ATOM 1498 C CA . LEU A 1 218 ? 34.328 1.709 9.291 1.00 12.22 184 LEU A CA 1
ATOM 1499 C C . LEU A 1 218 ? 33.506 0.622 10.054 1.00 13.43 184 LEU A C 1
ATOM 1500 O O . LEU A 1 218 ? 33.621 -0.580 9.822 1.00 13.78 184 LEU A O 1
ATOM 1505 N N . GLY A 1 219 ? 32.744 1.070 11.043 1.00 13.76 185 GLY A N 1
ATOM 1506 C CA . GLY A 1 219 ? 31.907 0.185 11.819 1.00 13.11 185 GLY A CA 1
ATOM 1507 C C . GLY A 1 219 ? 30.656 -0.150 10.983 1.00 14.44 185 GLY A C 1
ATOM 1508 O O . GLY A 1 219 ? 30.419 0.422 9.922 1.00 15.94 185 GLY A O 1
ATOM 1509 N N . VAL A 1 220 ? 29.835 -1.006 11.547 1.00 14.11 186 VAL A N 1
ATOM 1510 C CA . VAL A 1 220 ? 28.658 -1.530 10.923 1.00 14.58 186 VAL A CA 1
ATOM 1511 C C . VAL A 1 220 ? 27.517 -0.523 11.077 1.00 14.84 186 VAL A C 1
ATOM 1512 O O . VAL A 1 220 ? 27.223 -0.059 12.155 1.00 14.78 186 VAL A O 1
ATOM 1516 N N . ASN A 1 221 ? 26.919 -0.151 9.948 1.00 15.05 187 ASN A N 1
ATOM 1517 C CA . ASN A 1 221 ? 25.753 0.719 9.972 1.00 16.99 187 ASN A CA 1
ATOM 1518 C C . ASN A 1 221 ? 24.475 -0.087 9.855 1.00 17.12 187 ASN A C 1
ATOM 1519 O O . ASN A 1 221 ? 24.320 -0.943 9.005 1.00 17.58 187 ASN A O 1
ATOM 1532 N N . ASN A 1 223 ? 21.483 1.876 10.056 1.00 24.01 189 ASN A N 1
ATOM 1533 C CA . ASN A 1 223 ? 20.513 2.958 9.792 1.00 24.21 189 ASN A CA 1
ATOM 1534 C C . ASN A 1 223 ? 20.248 3.070 8.286 1.00 25.40 189 ASN A C 1
ATOM 1535 O O . ASN A 1 223 ? 21.143 3.516 7.546 1.00 22.79 189 ASN A O 1
ATOM 1540 N N . PRO A 1 224 ? 19.024 2.697 7.833 1.00 27.54 190 PRO A N 1
ATOM 1541 C CA . PRO A 1 224 ? 18.609 2.805 6.429 1.00 31.19 190 PRO A CA 1
ATOM 1542 C C . PRO A 1 224 ? 18.969 4.145 5.740 1.00 31.54 190 PRO A C 1
ATOM 1543 O O . PRO A 1 224 ? 19.191 4.160 4.527 1.00 34.51 190 PRO A O 1
ATOM 1547 N N . ASN A 1 225 ? 19.057 5.244 6.485 1.00 31.47 191 ASN A N 1
ATOM 1548 C CA . ASN A 1 225 ? 19.328 6.563 5.888 1.00 33.53 191 ASN A CA 1
ATOM 1549 C C . ASN A 1 225 ? 20.776 6.839 5.639 1.00 32.81 191 ASN A C 1
ATOM 1550 O O . ASN A 1 225 ? 21.105 7.875 5.061 1.00 34.47 191 ASN A O 1
ATOM 1555 N N . LYS A 1 226 ? 21.655 5.947 6.094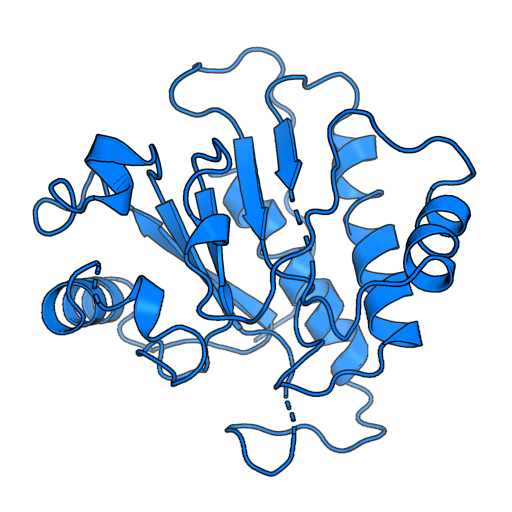 1.00 28.11 192 LYS A N 1
ATOM 1556 C CA . LYS A 1 226 ? 23.103 6.100 5.891 1.00 28.40 192 LYS A CA 1
ATOM 1557 C C . LYS A 1 226 ? 23.598 4.988 4.932 1.00 27.78 192 LYS A C 1
ATOM 1558 O O . LYS A 1 226 ? 22.880 3.974 4.782 1.00 24.38 192 LYS A O 1
ATOM 1564 N N . PRO A 1 227 ? 24.808 5.155 4.289 1.00 31.33 193 PRO A N 1
ATOM 1565 C CA . PRO A 1 227 ? 25.347 4.108 3.370 1.00 29.17 193 PRO A CA 1
ATOM 1566 C C . PRO A 1 227 ? 25.485 2.703 3.968 1.00 29.77 193 PRO A C 1
ATOM 1567 O O . PRO A 1 227 ? 25.831 2.566 5.153 1.00 24.75 193 PRO A O 1
ATOM 1571 N N . ASP A 1 228 ? 25.273 1.691 3.121 1.00 28.28 194 ASP A N 1
ATOM 1572 C CA . ASP A 1 228 ? 25.669 0.307 3.399 1.00 28.10 194 ASP A CA 1
ATOM 1573 C C . ASP A 1 228 ? 25.022 -0.218 4.685 1.00 25.23 194 ASP A C 1
ATOM 1574 O O . ASP A 1 228 ? 25.664 -0.908 5.516 1.00 22.97 194 ASP A O 1
ATOM 1579 N N . ALA A 1 229 ? 23.736 0.063 4.827 1.00 25.48 195 ALA A N 1
ATOM 1580 C CA . ALA A 1 229 ? 22.981 -0.413 5.976 1.00 26.04 195 ALA A CA 1
ATOM 1581 C C . ALA A 1 229 ? 22.819 -1.934 5.945 1.00 26.21 195 ALA A C 1
ATOM 1582 O O . ALA A 1 229 ? 22.589 -2.525 4.877 1.00 25.86 195 ALA A O 1
ATOM 1584 N N . PHE A 1 230 ? 22.996 -2.568 7.098 1.00 22.17 196 PHE A N 1
ATOM 1585 C CA . PHE A 1 230 ? 22.826 -3.975 7.297 1.00 25.19 196 PHE A CA 1
ATOM 1586 C C . PHE A 1 230 ? 21.405 -4.172 7.792 1.00 26.52 196 PHE A C 1
ATOM 1587 O O . PHE A 1 230 ? 20.857 -3.343 8.528 1.00 26.13 196 PHE A O 1
ATOM 1595 N N . LYS A 1 231 ? 20.823 -5.288 7.366 1.00 29.86 197 LYS A N 1
ATOM 1596 C CA . LYS A 1 231 ? 19.472 -5.654 7.780 1.00 35.94 197 LYS A CA 1
ATOM 1597 C C . LYS A 1 231 ? 19.552 -6.095 9.223 1.00 37.39 197 LYS A C 1
ATOM 1598 O O . LYS A 1 231 ? 20.599 -6.611 9.659 1.00 30.79 197 LYS A O 1
ATOM 1604 N N . GLU A 1 232 ? 18.422 -5.939 9.922 1.00 37.03 198 GLU A N 1
ATOM 1605 C CA . GLU A 1 232 ? 18.286 -6.104 11.378 1.00 36.54 198 GLU A CA 1
ATOM 1606 C C . GLU A 1 232 ? 18.856 -7.356 11.993 1.00 37.19 198 GLU A C 1
ATOM 1607 O O . GLU A 1 232 ? 19.488 -7.315 13.044 1.00 38.58 198 GLU A O 1
ATOM 1608 N N . ASN A 1 233 ? 18.666 -8.474 11.343 1.00 43.34 199 ASN A N 1
ATOM 1609 C CA . ASN A 1 233 ? 19.144 -9.744 11.873 1.00 44.33 199 ASN A CA 1
ATOM 1610 C C . ASN A 1 233 ? 20.252 -10.280 10.977 1.00 43.61 199 ASN A C 1
ATOM 1611 O O . ASN A 1 233 ? 20.382 -11.504 10.776 1.00 41.25 199 ASN A O 1
ATOM 1616 N N . SER A 1 234 ? 21.012 -9.379 10.362 1.00 37.36 200 SER A N 1
ATOM 1617 C CA . SER A 1 234 ? 22.131 -9.837 9.579 1.00 33.83 200 SER A CA 1
ATOM 1618 C C . SER A 1 234 ? 23.022 -10.651 10.518 1.00 31.43 200 SER A C 1
ATOM 1619 O O . SER A 1 234 ? 23.284 -10.235 11.661 1.00 31.08 200 SER A O 1
ATOM 1622 N N . GLU A 1 235 ? 23.449 -11.812 10.041 1.00 30.82 201 GLU A N 1
ATOM 1623 C CA . GLU A 1 235 ? 24.373 -12.655 10.790 1.00 32.16 201 GLU A CA 1
ATOM 1624 C C . GLU A 1 235 ? 25.812 -12.096 10.739 1.00 25.55 201 GLU A C 1
ATOM 1625 O O . GLU A 1 235 ? 26.671 -12.562 11.458 1.00 22.72 201 GLU A O 1
ATOM 1631 N N . LEU A 1 236 ? 26.053 -11.085 9.898 1.00 21.98 202 LEU A N 1
ATOM 1632 C CA . LEU A 1 236 ? 27.357 -10.522 9.808 1.00 21.50 202 LEU A CA 1
ATOM 1633 C C . LEU A 1 236 ? 27.598 -9.302 10.697 1.00 17.56 202 LEU A C 1
ATOM 1634 O O . LEU A 1 236 ? 28.724 -8.913 10.803 1.00 17.82 202 LEU A O 1
ATOM 1639 N N . ALA A 1 237 ? 26.550 -8.699 11.231 1.00 16.01 203 ALA A N 1
ATOM 1640 C CA . ALA A 1 237 ? 26.608 -7.438 11.986 1.00 15.76 203 ALA A CA 1
ATOM 1641 C C . ALA A 1 237 ? 27.485 -7.570 13.221 1.00 15.92 203 ALA A C 1
ATOM 1642 O O . ALA A 1 237 ? 28.455 -6.840 13.389 1.00 13.49 203 ALA A O 1
ATOM 1644 N N . LYS A 1 238 ? 27.189 -8.529 14.068 1.00 14.85 204 LYS A N 1
ATOM 1645 C CA . LYS A 1 238 ? 28.038 -8.685 15.290 1.00 15.67 204 LYS A CA 1
ATOM 1646 C C . LYS A 1 238 ? 29.517 -9.061 15.069 1.00 13.57 204 LYS A C 1
ATOM 1647 O O . LYS A 1 238 ? 30.437 -8.427 15.654 1.00 12.49 204 LYS A O 1
ATOM 1653 N N . PRO A 1 239 ? 29.797 -10.037 14.194 1.00 13.60 205 PRO A N 1
ATOM 1654 C CA . PRO A 1 239 ? 31.138 -10.331 13.828 1.00 14.26 205 PRO A CA 1
ATOM 1655 C C . PRO A 1 239 ? 31.918 -9.169 13.222 1.00 12.93 205 PRO A C 1
ATOM 1656 O O . PRO A 1 239 ? 33.078 -8.990 13.511 1.00 12.38 205 PRO A O 1
ATOM 1660 N N . LEU A 1 240 ? 31.275 -8.401 12.355 1.00 12.66 206 LEU A N 1
ATOM 1661 C CA . LEU A 1 240 ? 31.952 -7.248 11.787 1.00 12.08 206 LEU A CA 1
ATOM 1662 C C . LEU A 1 240 ? 32.154 -6.107 12.794 1.00 12.14 206 LEU A C 1
ATOM 1663 O O . LEU A 1 240 ? 33.162 -5.430 12.702 1.00 12.15 206 LEU A O 1
ATOM 1668 N N . LEU A 1 241 ? 31.262 -5.915 13.742 1.00 11.04 207 LEU A N 1
ATOM 1669 C CA . LEU A 1 241 ? 31.554 -4.855 14.751 1.00 11.11 207 LEU A CA 1
ATOM 1670 C C . LEU A 1 241 ? 32.758 -5.286 15.600 1.00 9.82 207 LEU A C 1
ATOM 1671 O O . LEU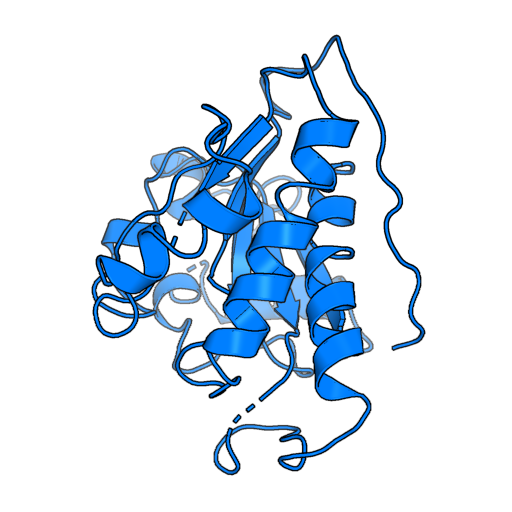 A 1 241 ? 33.645 -4.495 15.929 1.00 9.78 207 LEU A O 1
ATOM 1676 N N . LEU A 1 242 ? 32.814 -6.548 16.006 1.00 10.22 208 LEU A N 1
ATOM 1677 C CA . LEU A 1 242 ? 33.976 -7.026 16.709 1.00 10.92 208 LEU A CA 1
ATOM 1678 C C . LEU A 1 242 ? 35.241 -6.869 15.922 1.00 11.74 208 LEU A C 1
ATOM 1679 O O . LEU A 1 242 ? 36.280 -6.465 16.487 1.00 10.43 208 LEU A O 1
ATOM 1684 N N . GLU A 1 243 ? 35.196 -7.219 14.639 1.00 10.65 209 GLU A N 1
ATOM 1685 C CA . GLU A 1 243 ? 36.363 -7.080 13.801 1.00 10.79 209 GLU A CA 1
ATOM 1686 C C . GLU A 1 243 ? 36.805 -5.610 13.718 1.00 9.42 209 GLU A C 1
ATOM 1687 O O . GLU A 1 243 ? 37.989 -5.338 13.626 1.00 9.58 209 GLU A O 1
ATOM 1693 N N . THR A 1 244 ? 35.853 -4.686 13.719 1.00 8.99 210 THR A N 1
ATOM 1694 C CA . THR A 1 244 ? 36.149 -3.230 13.762 1.00 9.42 210 THR A CA 1
ATOM 1695 C C . THR A 1 244 ? 37.011 -2.912 15.001 1.00 9.23 210 THR A C 1
ATOM 1696 O O . THR A 1 244 ? 38.029 -2.243 14.893 1.00 9.18 210 THR A O 1
ATOM 1700 N N . TYR A 1 245 ? 36.626 -3.429 16.142 1.00 9.06 211 TYR A N 1
ATOM 1701 C CA . TYR A 1 245 ? 37.416 -3.189 17.339 1.00 9.26 211 TYR A CA 1
ATOM 1702 C C . TYR A 1 245 ? 38.797 -3.809 17.225 1.00 9.11 211 TYR A C 1
ATOM 1703 O O . TYR A 1 245 ? 39.809 -3.212 17.534 1.00 9.33 211 TYR A O 1
ATOM 1712 N N . HIS A 1 246 ? 38.856 -5.041 16.746 1.00 9.36 212 HIS A N 1
ATOM 1713 C CA . HIS A 1 246 ? 40.170 -5.683 16.522 1.00 9.86 212 HIS A CA 1
ATOM 1714 C C . HIS A 1 246 ? 41.065 -4.872 15.614 1.00 9.23 212 HIS A C 1
ATOM 1715 O O . HIS A 1 246 ? 42.201 -4.671 15.903 1.00 9.88 212 HIS A O 1
ATOM 1722 N N . SER A 1 247 ? 40.529 -4.410 14.493 1.00 9.98 213 SER A N 1
ATOM 1723 C CA A SER A 1 247 ? 41.254 -3.551 13.583 0.50 9.25 213 SER A CA 1
ATOM 1724 C CA B SER A 1 247 ? 41.276 -3.585 13.567 0.50 9.15 213 SER A CA 1
ATOM 1725 C C . SER A 1 247 ? 41.741 -2.279 14.242 1.00 8.97 213 SER A C 1
ATOM 1726 O O . SER A 1 247 ? 42.890 -1.815 14.014 1.00 9.69 213 SER A O 1
ATOM 1731 N N . LEU A 1 248 ? 40.873 -1.649 15.008 1.00 9.66 214 LEU A N 1
ATOM 1732 C CA . LEU A 1 248 ? 41.244 -0.433 15.705 1.00 9.70 214 LEU A CA 1
ATOM 1733 C C . LEU A 1 248 ? 42.416 -0.673 16.640 1.00 9.12 214 LEU A C 1
ATOM 1734 O O . LEU A 1 248 ? 43.366 0.094 16.697 1.00 8.83 214 LEU A O 1
ATOM 1739 N N . PHE A 1 249 ? 42.331 -1.724 17.452 1.00 9.47 215 PHE A N 1
ATOM 1740 C CA . PHE A 1 249 ? 43.365 -1.983 18.415 1.00 9.84 215 PHE A CA 1
ATOM 1741 C C . PHE A 1 249 ? 44.600 -2.527 17.748 1.00 10.44 215 PHE A C 1
ATOM 1742 O O . PHE A 1 249 ? 45.711 -2.253 18.191 1.00 10.99 215 PHE A O 1
ATOM 1750 N N . ASN A 1 250 ? 44.455 -3.172 16.604 1.00 10.28 216 ASN A N 1
ATOM 1751 C CA . ASN A 1 250 ? 45.629 -3.526 15.831 1.00 11.15 216 ASN A CA 1
ATOM 1752 C C . ASN A 1 250 ? 46.372 -2.259 15.353 1.00 12.00 216 ASN A C 1
ATOM 1753 O O . ASN A 1 250 ? 47.597 -2.212 15.408 1.00 12.55 216 ASN A O 1
ATOM 1758 N N . ALA A 1 251 ? 45.651 -1.246 14.927 1.00 12.03 217 ALA A N 1
ATOM 1759 C CA . ALA A 1 251 ? 46.251 0.008 14.541 1.00 12.63 217 ALA A CA 1
ATOM 1760 C C . ALA A 1 251 ? 46.964 0.639 15.723 1.00 11.73 217 ALA A C 1
ATOM 1761 O O . ALA A 1 251 ? 48.049 1.209 15.599 1.00 12.96 217 ALA A O 1
ATOM 1763 N N . LEU A 1 252 ? 46.354 0.582 16.887 1.00 10.86 218 LEU A N 1
ATOM 1764 C CA . LEU A 1 252 ? 46.972 1.151 18.058 1.00 12.25 218 LEU A CA 1
ATOM 1765 C C . LEU A 1 252 ? 48.297 0.491 18.333 1.00 13.09 218 LEU A C 1
ATOM 1766 O O . LEU A 1 252 ? 49.279 1.173 18.679 1.00 13.17 218 LEU A O 1
ATOM 1771 N N . ASP A 1 253 ? 48.374 -0.841 18.190 1.00 13.11 219 ASP A N 1
ATOM 1772 C CA . ASP A 1 253 ? 49.623 -1.573 18.484 1.00 13.29 219 ASP A CA 1
ATOM 1773 C C . ASP A 1 253 ? 50.707 -1.406 17.396 1.00 19.78 219 ASP A C 1
ATOM 1774 O O . ASP A 1 253 ? 51.884 -1.612 17.632 1.00 17.98 219 ASP A O 1
ATOM 1779 N N . ASN A 1 254 ? 50.305 -0.950 16.234 1.00 20.39 220 ASN A N 1
ATOM 1780 C CA . ASN A 1 254 ? 51.300 -0.377 15.272 1.00 31.62 220 ASN A CA 1
ATOM 1781 C C . ASN A 1 254 ? 51.444 1.153 15.264 1.00 39.88 220 ASN A C 1
ATOM 1782 O O . ASN A 1 254 ? 51.950 1.731 14.282 1.00 47.54 220 ASN A O 1
ATOM 1787 N N . PHE A 1 255 ? 51.056 1.769 16.385 1.00 40.36 221 PHE A N 1
ATOM 1788 C CA . PHE A 1 255 ? 50.513 3.154 16.455 1.00 41.06 221 PHE A CA 1
#

GO terms:
  GO:0072572 poly-ADP-D-ribose binding (F, IDA)
  GO:0140612 DNA damage sensor activity (F, IDA)
  GO:0072718 response to cisplatin (P, IMP)

Solvent-accessible surface area: 10964 Å² total

InterPro domains:
  IPR008984 SMAD/FHA domain superfamily [SSF49879] (3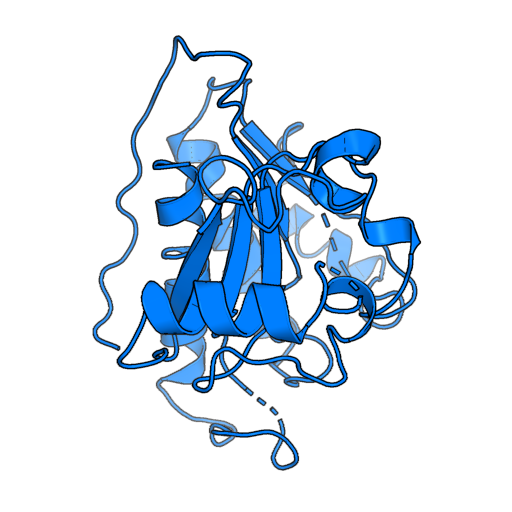-114)
  IPR019406 Aprataxin and PNK-like factor, PBZ domain [PF10283] (171-195)
  IPR039253 Aprataxin and PNK-like factor [PTHR21315] (8-555)
  IPR043472 Macro domain-like [G3DSA:3.40.220.10] (328-414)
  IPR043472 Macro domain-like [SSF52949] (330-425)